Protein AF-A0A126P071-F1 (afdb_monomer_lite)

Foldseek 3Di:
DPPVPDAAEAEDEDQADDFDAALVRDTPLNVQLVVCVVCVVVVGHYFYEYEYAPLCCVPDPSVVSGPYYDHLVNCLVVDDPVVNVVSVVSNVVSVDDDDADADPLLLQQVVLLQVCCVVPPVLWAWDQDPDPVSGDHPPDQKTWTPCVSNADDFPQFARWTWIFGLDDSNDNAGKTKIWDAQQQVCLVVDDDDVLLVVLQWDWHGDPNTTITIHGADRHDSNDHNVVCVVSSVRRSSSVNSVRVCRRVPSVVSNVSSVVVPD

pLDDT: mean 82.79, std 16.5, range [32.31, 98.56]

Secondary structure (DSSP, 8-state):
---TTSPEEEEEE-SSPPPPB-TTS-BHHHHHHHHHHHHHHTT--EEEEEEE-HHHHHH-GGGGGSSEEEEGGGTGGGS-HHHHHHHHHHHHHHHS-------HHHHHHHHHHHHHHHHH-TT--BPPPSSTTSPPPTT--EEEB-HHHHS---TTSPPPEEEEE---TTSSS-EEEEEEET-GGGGGTPPPPHHHHTTTEEEEEETTEEEEEEE-----TTS-SGGGHHHHHHHHHHHHHHHHHHHH-HHHHHHHHHGGG-

Radius of gyration: 23.48 Å; chains: 1; bounding box: 64×53×57 Å

Structure (mmCIF, N/CA/C/O backbone):
data_AF-A0A126P071-F1
#
_entry.id   AF-A0A126P071-F1
#
loop_
_atom_site.group_PDB
_atom_site.id
_atom_site.type_symbol
_atom_site.label_atom_id
_atom_site.label_alt_id
_atom_site.label_comp_id
_atom_site.label_asym_id
_atom_site.label_entity_id
_atom_site.label_seq_id
_atom_site.pdbx_PDB_ins_code
_atom_site.Cartn_x
_atom_site.Cartn_y
_atom_site.Cartn_z
_atom_site.occupancy
_atom_site.B_iso_or_equiv
_atom_site.auth_seq_id
_atom_site.auth_comp_id
_atom_site.auth_asym_id
_atom_site.auth_atom_id
_atom_site.pdbx_PDB_model_num
ATOM 1 N N . MET A 1 1 ? 32.942 -29.774 22.656 1.00 38.47 1 MET A N 1
ATOM 2 C CA . MET A 1 1 ? 32.335 -29.578 23.989 1.00 38.47 1 MET A CA 1
ATOM 3 C C . MET A 1 1 ? 30.833 -29.630 23.818 1.00 38.47 1 MET A C 1
ATOM 5 O O . MET A 1 1 ? 30.292 -28.815 23.087 1.00 38.47 1 MET A O 1
ATOM 9 N N . ASP A 1 2 ? 30.188 -30.630 24.406 1.00 34.34 2 ASP A N 1
ATOM 10 C CA . ASP A 1 2 ? 28.736 -30.787 24.364 1.00 34.34 2 ASP A CA 1
ATOM 11 C C . ASP A 1 2 ? 28.170 -30.051 25.591 1.00 34.34 2 ASP A C 1
ATOM 13 O O . ASP A 1 2 ? 28.314 -30.523 26.717 1.00 34.34 2 ASP A O 1
ATOM 17 N N . PHE A 1 3 ? 27.623 -28.844 25.404 1.00 49.72 3 PHE A N 1
ATOM 18 C CA . PHE A 1 3 ? 27.087 -27.991 26.480 1.00 49.72 3 PHE A CA 1
ATOM 19 C C . PHE A 1 3 ? 25.722 -28.499 26.988 1.00 49.72 3 PHE A C 1
ATOM 21 O O . PHE A 1 3 ? 24.749 -27.747 27.101 1.00 49.72 3 PHE A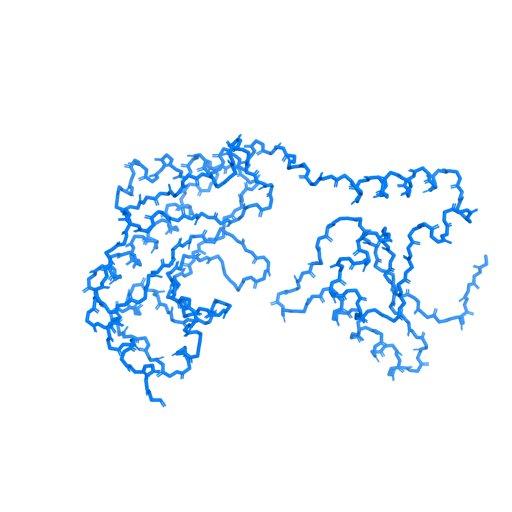 O 1
ATOM 28 N N . ARG A 1 4 ? 25.607 -29.799 27.282 1.00 50.34 4 ARG A N 1
ATOM 29 C CA . ARG A 1 4 ? 24.371 -30.382 27.819 1.00 50.34 4 ARG A CA 1
ATOM 30 C C . ARG A 1 4 ? 24.188 -29.921 29.264 1.00 50.34 4 ARG A C 1
ATOM 32 O O . ARG A 1 4 ? 24.844 -30.426 30.165 1.00 50.34 4 ARG A O 1
ATOM 39 N N . GLY A 1 5 ? 23.305 -28.942 29.455 1.00 68.94 5 GLY A N 1
ATOM 40 C CA . GLY A 1 5 ? 22.954 -28.368 30.760 1.00 68.94 5 GLY A CA 1
ATOM 41 C C . GLY A 1 5 ? 23.119 -26.849 30.858 1.00 68.94 5 GLY A C 1
ATOM 42 O O . GLY A 1 5 ? 22.727 -26.277 31.867 1.00 68.94 5 GLY A O 1
ATOM 43 N N . GLY A 1 6 ? 23.671 -26.195 29.830 1.00 76.56 6 GLY A N 1
ATOM 44 C CA . GLY A 1 6 ? 23.781 -24.736 29.781 1.00 76.56 6 GLY A CA 1
ATOM 45 C C . GLY A 1 6 ? 22.479 -24.029 29.368 1.00 76.56 6 GLY A C 1
ATOM 46 O O . GLY A 1 6 ? 21.536 -24.681 28.896 1.00 76.56 6 GLY A O 1
ATOM 47 N N . PRO A 1 7 ? 22.428 -22.692 29.506 1.00 85.38 7 PRO A N 1
ATOM 48 C CA . PRO A 1 7 ? 21.290 -21.899 29.065 1.00 85.38 7 PRO A CA 1
ATOM 49 C C . PRO A 1 7 ? 21.044 -22.058 27.562 1.00 85.38 7 PRO A C 1
ATOM 51 O O . PRO A 1 7 ? 21.970 -22.169 26.756 1.00 85.38 7 PRO A O 1
ATOM 54 N N . LEU A 1 8 ? 19.773 -22.046 27.167 1.00 89.56 8 LEU A N 1
ATOM 55 C CA . LEU A 1 8 ? 19.371 -22.053 25.765 1.00 89.56 8 LEU A CA 1
ATOM 56 C C . LEU A 1 8 ? 19.573 -20.656 25.161 1.00 89.56 8 LEU A C 1
ATOM 58 O O . LEU A 1 8 ? 18.922 -19.701 25.580 1.00 89.56 8 LEU A O 1
ATOM 62 N N . LEU A 1 9 ? 20.408 -20.543 24.130 1.00 91.06 9 LEU A N 1
ATOM 63 C CA . LEU A 1 9 ? 20.581 -19.298 23.381 1.00 91.06 9 LEU A CA 1
ATOM 64 C C . LEU A 1 9 ? 19.777 -19.346 22.081 1.00 91.06 9 LEU A C 1
ATOM 66 O O . LEU A 1 9 ? 20.004 -20.200 21.226 1.00 91.06 9 LEU A O 1
ATOM 70 N N . LEU A 1 10 ? 18.840 -18.416 21.925 1.00 89.50 10 LEU A N 1
ATOM 71 C CA . LEU A 1 10 ? 18.136 -18.181 20.673 1.00 89.50 10 LEU A CA 1
ATOM 72 C C . LEU A 1 10 ? 18.857 -17.053 19.944 1.00 89.50 10 LEU A C 1
ATOM 74 O O . LEU A 1 10 ? 18.739 -15.891 20.332 1.00 89.50 10 LEU A O 1
ATOM 78 N N . ILE A 1 11 ? 19.587 -17.398 18.888 1.00 88.56 11 ILE A N 1
ATOM 79 C CA . ILE A 1 11 ? 20.416 -16.449 18.145 1.00 88.56 11 ILE A CA 1
ATOM 80 C C . ILE A 1 11 ? 19.648 -15.923 16.926 1.00 88.56 11 ILE A C 1
ATOM 82 O O . ILE A 1 11 ? 19.074 -16.694 16.156 1.00 88.56 11 ILE A O 1
ATOM 86 N N . GLU A 1 12 ? 19.630 -14.605 16.761 1.00 85.88 12 GLU A N 1
ATOM 87 C CA . GLU A 1 12 ? 19.246 -13.906 15.535 1.00 85.88 12 GLU A CA 1
ATOM 88 C C . GLU A 1 12 ? 20.496 -13.229 14.965 1.00 85.88 12 GLU A C 1
ATOM 90 O O . GLU A 1 12 ? 21.198 -12.523 15.686 1.00 85.88 12 GLU A O 1
ATOM 95 N N . ASN A 1 13 ? 20.755 -13.414 13.672 1.00 86.00 13 ASN A N 1
ATOM 96 C CA . ASN A 1 13 ? 21.868 -12.788 12.961 1.00 86.00 13 ASN A CA 1
ATOM 97 C C . ASN A 1 13 ? 21.321 -11.749 11.961 1.00 86.00 13 ASN A C 1
ATOM 99 O O . ASN A 1 13 ? 20.369 -12.042 11.230 1.00 86.00 13 ASN A O 1
ATOM 103 N N . LYS A 1 14 ? 21.893 -10.536 11.939 1.00 81.00 14 LYS A N 1
ATOM 104 C CA . LYS A 1 14 ? 21.549 -9.465 10.985 1.00 81.00 14 LYS A CA 1
ATOM 105 C C . LYS A 1 14 ? 22.803 -8.837 10.380 1.00 81.00 14 LYS A C 1
ATOM 107 O O . LYS A 1 14 ? 23.820 -8.722 11.047 1.00 81.00 14 LYS A O 1
ATOM 112 N N . ILE A 1 15 ? 22.706 -8.387 9.130 1.00 73.56 15 ILE A N 1
ATOM 113 C CA . ILE A 1 15 ? 23.761 -7.621 8.447 1.00 73.56 15 ILE A CA 1
ATOM 114 C C . ILE A 1 15 ? 23.236 -6.203 8.190 1.00 73.56 15 ILE A C 1
ATOM 116 O O . ILE A 1 15 ? 23.640 -5.261 8.865 1.00 73.56 15 ILE A O 1
ATOM 120 N N . ASP A 1 16 ? 22.244 -6.069 7.312 1.00 65.56 16 ASP A N 1
ATOM 121 C CA . ASP A 1 16 ? 21.591 -4.800 6.947 1.00 65.56 16 ASP A CA 1
ATOM 122 C C . ASP A 1 16 ? 20.054 -4.914 6.814 1.00 65.56 16 ASP A C 1
ATOM 124 O O . ASP A 1 16 ? 19.337 -3.912 6.816 1.00 65.56 16 ASP A O 1
ATOM 128 N N . ALA A 1 17 ? 19.525 -6.138 6.742 1.00 57.06 17 ALA A N 1
ATOM 129 C CA . ALA A 1 17 ? 18.108 -6.404 6.529 1.00 57.06 17 ALA A CA 1
ATOM 130 C C . ALA A 1 17 ? 17.219 -6.043 7.734 1.00 57.06 17 ALA A C 1
ATOM 132 O O . ALA A 1 17 ? 17.508 -6.379 8.884 1.00 57.06 17 ALA A O 1
ATOM 133 N N . ALA A 1 18 ? 16.056 -5.449 7.453 1.00 57.28 18 ALA A N 1
ATOM 134 C CA . ALA A 1 18 ? 15.015 -5.220 8.452 1.00 57.28 18 ALA A CA 1
ATOM 135 C C . ALA A 1 18 ? 14.430 -6.540 9.007 1.00 57.28 18 ALA A C 1
ATOM 137 O O . ALA A 1 18 ? 14.493 -7.600 8.381 1.00 57.28 18 ALA A O 1
ATOM 138 N N . TYR A 1 19 ? 13.819 -6.483 10.196 1.00 47.38 19 TYR A N 1
ATOM 139 C CA . TYR A 1 19 ? 13.177 -7.647 10.818 1.00 47.38 19 TYR A CA 1
ATOM 140 C C . TYR A 1 19 ? 11.970 -8.151 10.019 1.00 47.38 19 TYR A C 1
ATOM 142 O O . TYR A 1 19 ? 11.112 -7.367 9.612 1.00 47.38 19 TYR A O 1
ATOM 150 N N . SER A 1 20 ? 11.846 -9.473 9.883 1.00 42.84 20 SER A N 1
ATOM 151 C CA . SER A 1 20 ? 10.655 -10.096 9.302 1.00 42.84 20 SER A CA 1
ATOM 152 C C . SER A 1 20 ? 9.478 -10.033 10.284 1.00 42.84 20 SER A C 1
ATOM 154 O O . SER A 1 20 ? 9.646 -10.260 11.483 1.00 42.84 20 SER A O 1
ATOM 156 N N . ILE A 1 21 ? 8.274 -9.744 9.788 1.00 34.78 21 ILE A N 1
ATOM 157 C CA . ILE A 1 21 ? 7.036 -9.683 10.582 1.00 34.78 21 ILE A CA 1
ATOM 158 C C . ILE A 1 21 ? 6.138 -10.857 10.173 1.00 34.78 21 ILE A C 1
ATOM 160 O O . ILE A 1 21 ? 6.027 -11.179 8.993 1.00 34.78 21 ILE A O 1
ATOM 164 N N . THR A 1 22 ? 5.539 -11.537 11.151 1.00 36.78 22 THR A N 1
ATOM 165 C CA . THR A 1 22 ? 4.559 -12.615 10.907 1.00 36.78 22 THR A CA 1
ATOM 166 C C . THR A 1 22 ? 3.175 -12.075 10.562 1.00 36.78 22 THR A C 1
ATOM 168 O O . THR A 1 22 ? 2.873 -10.919 10.844 1.00 36.78 22 THR A O 1
ATOM 171 N N . ARG A 1 23 ? 2.305 -12.938 10.012 1.00 33.38 23 ARG A N 1
ATOM 172 C CA . ARG A 1 23 ? 0.901 -12.613 9.688 1.00 33.38 23 ARG A CA 1
ATOM 173 C C . ARG A 1 23 ? 0.107 -12.051 10.879 1.00 33.38 23 ARG A C 1
ATOM 175 O O . ARG A 1 23 ? -0.795 -11.253 10.663 1.00 33.38 23 ARG A O 1
ATOM 182 N N . ASP A 1 24 ? 0.502 -12.386 12.108 1.00 32.31 24 ASP A N 1
ATOM 183 C CA . ASP A 1 24 ? -0.132 -11.919 13.350 1.00 32.31 24 ASP A CA 1
ATOM 184 C C . ASP A 1 24 ? 0.456 -10.592 13.879 1.00 32.31 24 ASP A C 1
ATOM 186 O O . ASP A 1 24 ? 0.254 -10.220 15.034 1.00 32.31 24 ASP A O 1
ATOM 190 N N . GLY A 1 25 ? 1.245 -9.875 13.070 1.00 33.53 25 GLY A N 1
ATOM 191 C CA . GLY A 1 25 ? 1.821 -8.574 13.435 1.00 33.53 25 GLY A CA 1
ATOM 192 C C . GLY A 1 25 ? 2.982 -8.646 14.433 1.00 33.53 25 GLY A C 1
ATOM 193 O O . GLY A 1 25 ? 3.511 -7.615 14.849 1.00 33.53 25 GLY A O 1
ATOM 194 N N . HIS A 1 26 ? 3.428 -9.847 14.809 1.00 43.50 26 HIS A N 1
ATOM 195 C CA . HIS A 1 26 ? 4.610 -10.012 15.647 1.00 43.50 26 HIS A CA 1
ATOM 196 C C . HIS A 1 26 ? 5.863 -9.931 14.786 1.00 43.50 26 HIS A C 1
ATOM 198 O O . HIS A 1 26 ? 6.120 -10.807 13.949 1.00 43.50 26 HIS A O 1
ATOM 204 N N . GLY A 1 27 ? 6.642 -8.874 15.004 1.00 58.25 27 GLY A N 1
ATOM 205 C CA . GLY A 1 27 ? 8.000 -8.794 14.500 1.00 58.25 27 GLY A CA 1
ATOM 206 C C . GLY A 1 27 ? 8.856 -9.918 15.078 1.00 58.25 27 GLY A C 1
ATOM 207 O O . GLY A 1 27 ? 8.593 -10.460 16.156 1.00 58.25 27 GLY A O 1
ATOM 208 N N . GLN A 1 28 ? 9.893 -10.283 14.334 1.00 60.34 28 GLN A N 1
ATOM 209 C CA . GLN A 1 28 ? 10.883 -11.273 14.738 1.00 60.34 28 GLN A CA 1
ATOM 210 C C . GLN A 1 28 ? 11.367 -11.080 16.191 1.00 60.34 28 GLN A C 1
ATOM 212 O O . GLN A 1 28 ? 11.300 -12.063 16.924 1.00 60.34 28 GLN A O 1
ATOM 217 N N . PRO A 1 29 ? 11.679 -9.863 16.688 1.00 70.38 29 PRO A N 1
ATOM 218 C CA . PRO A 1 29 ? 12.081 -9.666 18.086 1.00 70.38 29 PRO A CA 1
ATOM 219 C C . PRO A 1 29 ? 11.015 -10.080 19.116 1.00 70.38 29 PRO A C 1
ATOM 221 O O . PRO A 1 29 ? 11.341 -10.715 20.116 1.00 70.38 29 PRO A O 1
ATOM 224 N N . GLN A 1 30 ? 9.727 -9.812 18.860 1.00 74.56 30 GLN A N 1
ATOM 225 C CA . GLN A 1 30 ? 8.643 -10.226 19.760 1.00 74.56 30 GLN A CA 1
ATOM 226 C C . GLN A 1 30 ? 8.492 -11.753 19.825 1.00 74.56 30 GLN A C 1
ATOM 228 O O . GLN A 1 30 ? 8.070 -12.294 20.848 1.00 74.56 30 GLN A O 1
ATOM 233 N N . ARG A 1 31 ? 8.845 -12.472 18.751 1.00 75.12 31 ARG A N 1
ATOM 234 C CA . ARG A 1 31 ? 8.839 -13.942 18.761 1.00 75.12 31 ARG A CA 1
ATOM 235 C C . ARG A 1 31 ? 9.935 -14.500 19.655 1.00 75.12 31 ARG A C 1
ATOM 237 O O . ARG A 1 31 ? 9.650 -15.398 20.437 1.00 75.12 31 ARG A O 1
ATOM 244 N N . TYR A 1 32 ? 11.142 -13.936 19.591 1.00 82.06 32 TYR A N 1
ATOM 245 C CA . TYR A 1 32 ? 12.241 -14.337 20.472 1.00 82.06 32 TYR A CA 1
ATOM 246 C C . TYR A 1 32 ? 11.868 -14.127 21.945 1.00 82.06 32 TYR A C 1
ATOM 248 O O . TYR A 1 32 ? 12.033 -15.050 22.737 1.00 82.06 32 TYR A O 1
ATOM 256 N N . GLN A 1 33 ? 11.250 -12.992 22.297 1.00 83.62 33 GLN A N 1
ATOM 257 C CA . GLN A 1 33 ? 10.752 -12.753 23.660 1.00 83.62 33 GLN A CA 1
ATOM 258 C C . GLN A 1 33 ? 9.725 -13.800 24.110 1.00 83.62 33 GLN A C 1
ATOM 260 O O . GLN A 1 33 ? 9.815 -14.320 25.221 1.00 83.62 33 GLN A O 1
ATOM 265 N N . ARG A 1 34 ? 8.764 -14.147 23.245 1.00 82.62 34 ARG A N 1
ATOM 266 C CA . ARG A 1 34 ? 7.760 -15.182 23.543 1.00 82.62 34 ARG A CA 1
ATOM 267 C C . ARG A 1 34 ? 8.383 -16.557 23.727 1.00 82.62 34 ARG A C 1
ATOM 269 O O . ARG A 1 34 ? 8.036 -17.254 24.674 1.00 82.62 34 ARG A O 1
ATOM 276 N N . SER A 1 35 ? 9.301 -16.943 22.846 1.00 83.81 35 SER A N 1
ATOM 277 C CA . SER A 1 35 ? 9.995 -18.226 22.944 1.00 83.81 35 SER A CA 1
ATOM 278 C C . SER A 1 35 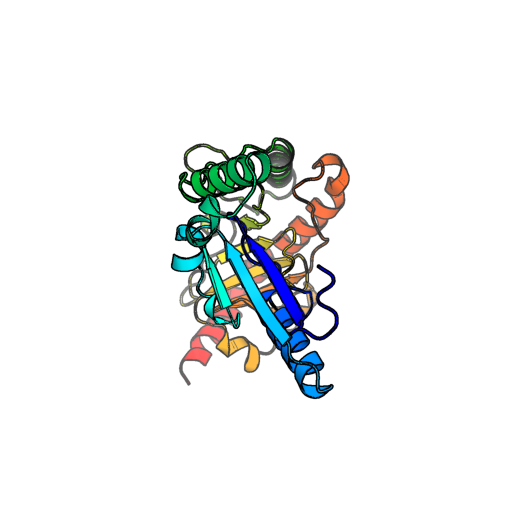? 10.847 -18.300 24.209 1.00 83.81 35 SER A C 1
ATOM 280 O O . SER A 1 35 ? 10.765 -19.291 24.928 1.00 83.81 35 SER A O 1
ATOM 282 N N . VAL A 1 36 ? 11.594 -17.243 24.538 1.00 88.31 36 VAL A N 1
ATOM 283 C CA . VAL A 1 36 ? 12.356 -17.153 25.793 1.00 88.31 36 VAL A CA 1
ATOM 284 C C . VAL A 1 36 ? 11.432 -17.269 27.006 1.00 88.31 36 VAL A C 1
ATOM 286 O O . VAL A 1 36 ? 11.715 -18.059 27.904 1.00 88.31 36 VAL A O 1
ATOM 289 N N . ALA A 1 37 ? 10.307 -16.549 27.025 1.00 87.69 37 ALA A N 1
ATOM 290 C CA . ALA A 1 37 ? 9.333 -16.633 28.112 1.00 87.69 37 ALA A CA 1
ATOM 291 C C . ALA A 1 37 ? 8.741 -18.046 28.261 1.00 87.69 37 ALA A C 1
ATOM 293 O O . ALA A 1 37 ? 8.612 -18.532 29.382 1.00 87.69 37 ALA A O 1
ATOM 294 N N . ALA A 1 38 ? 8.438 -18.730 27.153 1.00 87.00 38 ALA A N 1
ATOM 295 C CA . ALA A 1 38 ? 7.942 -20.106 27.170 1.00 87.00 38 ALA A CA 1
ATOM 296 C C . ALA A 1 38 ? 8.980 -21.087 27.741 1.00 87.00 38 ALA A C 1
ATOM 298 O O . ALA A 1 38 ? 8.648 -21.902 28.602 1.00 87.00 38 ALA A O 1
ATOM 299 N N . TYR A 1 39 ? 10.248 -20.975 27.327 1.00 88.31 39 TYR A N 1
ATOM 300 C CA . TYR A 1 39 ? 11.323 -21.807 27.874 1.00 88.31 39 TYR A CA 1
ATOM 301 C C . TYR A 1 39 ? 11.553 -21.542 29.365 1.00 88.31 39 TYR A C 1
ATOM 303 O O . TYR A 1 39 ? 11.587 -22.496 30.146 1.00 88.31 39 TYR A O 1
ATOM 311 N N . ARG A 1 40 ? 11.598 -20.270 29.781 1.00 90.31 40 ARG A N 1
ATOM 312 C CA . ARG A 1 40 ? 11.712 -19.893 31.200 1.00 90.31 40 ARG A CA 1
ATOM 313 C C . ARG A 1 40 ? 10.526 -20.410 32.020 1.00 90.31 40 ARG A C 1
ATOM 315 O O . ARG A 1 40 ? 10.731 -20.962 33.095 1.00 90.31 40 ARG A O 1
ATOM 322 N N . GLY A 1 41 ? 9.305 -20.328 31.485 1.00 87.62 41 GLY A N 1
ATOM 323 C CA . GLY A 1 41 ? 8.095 -20.880 32.106 1.00 87.62 41 GLY A CA 1
ATOM 324 C C . GLY A 1 41 ? 8.115 -22.405 32.264 1.00 87.62 41 GLY A C 1
ATOM 325 O O . GLY A 1 41 ? 7.509 -22.930 33.191 1.00 87.62 41 GLY A O 1
ATOM 326 N N . SER A 1 42 ? 8.858 -23.115 31.409 1.00 86.81 42 SER A N 1
ATOM 327 C CA . SER A 1 42 ? 9.102 -24.563 31.522 1.00 86.81 42 SER A CA 1
ATOM 328 C C . SER A 1 42 ? 10.265 -24.942 32.455 1.00 86.81 42 SER A C 1
ATOM 330 O O . SER A 1 42 ? 10.652 -26.106 32.506 1.00 86.81 42 SER A O 1
ATOM 332 N N . GLY A 1 43 ? 10.845 -23.976 33.178 1.00 87.38 43 GLY A N 1
ATOM 333 C CA . GLY A 1 43 ? 11.984 -24.192 34.077 1.00 87.38 43 GLY A CA 1
ATOM 334 C C . GLY A 1 43 ? 13.346 -24.244 33.377 1.00 87.38 43 GLY A C 1
ATOM 335 O O . GLY A 1 43 ? 14.340 -24.606 34.003 1.00 87.38 43 GLY A O 1
ATOM 336 N N . ARG A 1 44 ? 13.418 -23.885 32.087 1.00 87.69 44 ARG A N 1
ATOM 337 C CA . ARG A 1 44 ? 14.665 -23.859 31.316 1.00 87.69 44 ARG A CA 1
ATOM 338 C C . ARG A 1 44 ? 15.219 -22.443 31.231 1.00 87.69 44 ARG A C 1
ATOM 340 O O . ARG A 1 44 ? 14.545 -21.532 30.754 1.00 87.69 44 ARG A O 1
ATOM 347 N N . GLU A 1 45 ? 16.473 -22.268 31.626 1.00 92.50 45 GLU A N 1
ATOM 348 C CA . GLU A 1 45 ? 17.173 -21.005 31.419 1.00 92.50 45 GLU A CA 1
ATOM 349 C C . GLU A 1 45 ? 17.338 -20.742 29.913 1.00 92.50 45 GLU A C 1
ATOM 351 O O . GLU A 1 45 ? 17.805 -21.607 29.168 1.00 92.50 45 GLU A O 1
ATOM 356 N N . ALA A 1 46 ? 16.907 -19.568 29.450 1.00 92.94 46 ALA A N 1
ATOM 357 C CA . ALA A 1 46 ? 16.928 -19.201 28.039 1.00 92.94 46 ALA A CA 1
ATOM 358 C C . ALA A 1 46 ? 17.170 -17.701 27.848 1.00 92.94 46 ALA A C 1
ATOM 360 O O . ALA A 1 46 ? 16.684 -16.893 28.646 1.00 92.94 46 ALA A O 1
ATOM 361 N N . TYR A 1 47 ? 17.864 -17.339 26.768 1.00 92.38 47 TYR A N 1
ATOM 362 C CA . TYR A 1 47 ? 18.168 -15.961 26.379 1.00 92.38 47 TYR A CA 1
ATOM 363 C C . TYR A 1 47 ? 18.045 -15.779 24.870 1.00 92.38 47 TYR A C 1
ATOM 365 O O . TYR A 1 47 ? 18.350 -16.677 24.087 1.00 92.38 47 TYR A O 1
ATOM 373 N N . SER A 1 48 ? 17.627 -14.591 24.463 1.00 93.19 48 SER A N 1
ATOM 374 C CA . SER A 1 48 ? 17.636 -14.136 23.079 1.00 93.19 48 SER A CA 1
ATOM 375 C C . SER A 1 48 ? 18.872 -13.276 22.819 1.00 93.19 48 SER A C 1
ATOM 377 O O . SER A 1 48 ? 19.144 -12.324 23.550 1.00 93.19 48 SER A O 1
ATOM 379 N N . VAL A 1 49 ? 19.625 -13.615 21.774 1.00 93.44 49 VAL A N 1
ATOM 380 C CA . VAL A 1 49 ? 20.887 -12.961 21.418 1.00 93.44 49 VAL A CA 1
ATOM 381 C C . VAL A 1 49 ? 20.787 -12.429 19.995 1.00 93.44 49 VAL A C 1
ATOM 383 O O . VAL A 1 49 ? 20.530 -13.189 19.065 1.00 93.44 49 VAL A O 1
ATOM 386 N N . LEU A 1 50 ? 21.001 -11.127 19.821 1.00 91.19 50 LEU A N 1
ATOM 387 C CA . LEU A 1 50 ? 21.147 -10.504 18.510 1.00 91.19 50 LEU A CA 1
ATOM 388 C C . LEU A 1 50 ? 22.631 -10.309 18.199 1.00 91.19 50 LEU A C 1
ATOM 390 O O . LEU A 1 50 ? 23.317 -9.576 18.914 1.00 91.19 50 LEU A O 1
ATOM 394 N N . LEU A 1 51 ? 23.089 -10.919 17.110 1.00 92.00 51 LEU A N 1
ATOM 395 C CA . LEU A 1 51 ? 24.415 -10.708 16.539 1.00 92.00 51 LEU A CA 1
ATOM 396 C C . LEU A 1 51 ? 24.275 -9.872 15.262 1.00 92.00 51 LEU A C 1
ATOM 398 O O . LEU A 1 51 ? 23.493 -10.229 14.378 1.00 92.00 51 LEU A O 1
ATOM 402 N N . ALA A 1 52 ? 24.976 -8.745 15.180 1.00 90.06 52 ALA A N 1
ATOM 403 C CA . ALA A 1 52 ? 24.966 -7.878 13.999 1.00 90.06 52 ALA A CA 1
ATOM 404 C C . ALA A 1 52 ? 26.170 -6.923 14.001 1.00 90.06 52 ALA A C 1
ATOM 406 O O . ALA A 1 52 ? 26.760 -6.736 15.061 1.00 90.06 52 ALA A O 1
ATOM 407 N N . PRO A 1 53 ? 26.500 -6.241 12.888 1.00 91.00 53 PRO A N 1
ATOM 408 C CA . PRO A 1 53 ? 27.493 -5.169 12.902 1.00 91.00 53 PRO A CA 1
ATOM 409 C C . PRO A 1 53 ? 27.105 -4.051 13.881 1.00 91.00 53 PRO A C 1
ATOM 411 O O . PRO A 1 53 ? 25.915 -3.729 14.031 1.00 91.00 53 PRO A O 1
ATOM 414 N N . ALA A 1 54 ? 28.085 -3.398 14.506 1.00 89.44 54 ALA A N 1
ATOM 415 C CA . ALA A 1 54 ? 27.861 -2.344 15.502 1.00 89.44 54 ALA A CA 1
ATOM 416 C C . ALA A 1 54 ? 26.954 -1.220 14.968 1.00 89.44 54 ALA A C 1
ATOM 418 O O . ALA A 1 54 ? 26.048 -0.739 15.658 1.00 89.44 54 ALA A O 1
ATOM 419 N N . ARG A 1 55 ? 27.124 -0.857 13.692 1.00 83.50 55 ARG A N 1
ATOM 420 C CA . ARG A 1 55 ? 26.290 0.137 12.998 1.00 83.50 55 ARG A CA 1
ATOM 421 C C . ARG A 1 55 ? 24.816 -0.273 12.892 1.00 83.50 55 ARG A C 1
ATOM 423 O O . ARG A 1 55 ? 23.923 0.567 13.058 1.00 83.50 55 ARG A O 1
ATOM 430 N N . TYR A 1 56 ? 24.535 -1.555 12.664 1.00 83.31 56 TYR A N 1
ATOM 431 C CA . TYR A 1 56 ? 23.167 -2.075 12.678 1.00 83.31 56 TYR A CA 1
ATOM 432 C C . TYR A 1 56 ? 22.581 -2.008 14.094 1.00 83.31 56 TYR A C 1
ATOM 434 O O . TYR A 1 56 ? 21.465 -1.523 14.294 1.00 83.31 56 TYR A O 1
ATOM 442 N N . LEU A 1 57 ? 23.345 -2.429 15.107 1.00 85.19 57 LEU A N 1
ATOM 443 C CA . LEU A 1 57 ? 22.901 -2.396 16.506 1.00 85.19 57 LEU A CA 1
ATOM 444 C C . LEU A 1 57 ? 22.594 -0.974 16.996 1.00 85.19 57 LEU A C 1
ATOM 446 O O . LEU A 1 57 ? 21.623 -0.784 17.735 1.00 85.19 57 LEU A O 1
ATOM 450 N N . ALA A 1 58 ? 23.374 0.018 16.561 1.00 82.50 58 ALA A N 1
ATOM 451 C CA . ALA A 1 58 ? 23.176 1.425 16.903 1.00 82.50 58 ALA A CA 1
ATOM 452 C C . ALA A 1 58 ? 21.894 2.018 16.289 1.00 82.50 58 ALA A C 1
ATOM 454 O O . ALA A 1 58 ? 21.216 2.829 16.922 1.00 82.50 58 ALA A O 1
ATOM 455 N N . SER A 1 59 ? 21.533 1.601 15.072 1.00 73.56 59 SER A N 1
ATOM 456 C CA . SER A 1 59 ? 20.358 2.108 14.345 1.00 73.56 59 SER A CA 1
ATOM 457 C C . SER A 1 59 ? 19.065 1.325 14.632 1.00 73.56 59 SER A C 1
ATOM 459 O O . SER A 1 59 ? 17.955 1.834 14.441 1.00 73.56 59 SER A O 1
ATOM 461 N N . SER A 1 60 ? 19.176 0.099 15.147 1.00 73.06 60 SER A N 1
ATOM 462 C CA . SER A 1 60 ? 18.051 -0.805 15.388 1.00 73.06 60 SER A CA 1
ATOM 463 C C . SER A 1 60 ? 17.245 -0.436 16.641 1.00 73.06 60 SER A C 1
ATOM 465 O O . SER A 1 60 ? 17.548 -0.854 17.761 1.00 73.06 60 SER A O 1
ATOM 467 N N . ARG A 1 61 ? 16.124 0.278 16.456 1.00 71.31 61 ARG A N 1
ATOM 468 C CA . ARG A 1 61 ? 15.155 0.572 17.539 1.00 71.31 61 ARG A CA 1
ATOM 469 C C . ARG A 1 61 ? 14.616 -0.693 18.219 1.00 71.31 61 ARG A C 1
ATOM 471 O O . ARG A 1 61 ? 14.372 -0.692 19.422 1.00 71.31 61 ARG A O 1
ATOM 478 N N . SER A 1 62 ? 14.467 -1.765 17.447 1.00 71.38 62 SER A N 1
ATOM 479 C CA . SER A 1 62 ? 13.888 -3.037 17.888 1.00 71.38 62 SER A CA 1
ATOM 480 C C . SER A 1 62 ? 14.916 -4.004 18.484 1.00 71.38 62 SER A C 1
ATOM 482 O O . SER A 1 62 ? 14.524 -4.982 19.115 1.00 71.38 62 SER A O 1
ATOM 484 N N . GLY A 1 63 ? 16.221 -3.731 18.346 1.00 73.69 63 GLY A N 1
ATOM 485 C CA . GLY A 1 63 ? 17.281 -4.545 18.954 1.00 73.69 63 GLY A CA 1
ATOM 486 C C . GLY A 1 63 ? 17.213 -4.584 20.484 1.00 73.69 63 GLY A C 1
ATOM 487 O O . GLY A 1 63 ? 17.631 -5.563 21.088 1.00 73.69 63 GLY A O 1
ATOM 488 N N . LYS A 1 64 ? 16.610 -3.569 21.119 1.00 81.31 64 LYS A N 1
ATOM 489 C CA . LYS A 1 64 ? 16.398 -3.504 22.578 1.00 81.31 64 LYS A CA 1
ATOM 490 C C . LYS A 1 64 ? 15.482 -4.604 23.135 1.00 81.31 64 LYS A C 1
ATOM 492 O O . LYS A 1 64 ? 15.386 -4.737 24.347 1.00 81.31 64 LYS A O 1
ATOM 497 N N . MET A 1 65 ? 14.775 -5.338 22.275 1.00 82.12 65 MET A N 1
ATOM 498 C CA . MET A 1 65 ? 13.884 -6.425 22.690 1.00 82.12 65 MET A CA 1
ATOM 499 C C . MET A 1 65 ? 14.613 -7.754 22.944 1.00 82.12 65 MET A C 1
ATOM 501 O O . MET A 1 65 ? 13.996 -8.660 23.498 1.00 82.12 65 MET A O 1
ATOM 505 N N . PHE A 1 66 ? 15.887 -7.870 22.557 1.00 88.19 66 PHE A N 1
ATOM 506 C CA . PHE A 1 66 ? 16.725 -9.035 22.848 1.00 88.19 66 PHE A CA 1
ATOM 507 C C . PHE A 1 66 ? 17.369 -8.915 24.234 1.00 88.19 66 PHE A C 1
ATOM 509 O O . PHE A 1 66 ? 17.696 -7.807 24.663 1.00 88.19 66 PHE A O 1
ATOM 516 N N . ASP A 1 67 ? 17.581 -10.047 24.911 1.00 91.38 67 ASP A N 1
ATOM 517 C CA . ASP A 1 67 ? 18.266 -10.088 26.211 1.00 91.38 67 ASP A CA 1
ATOM 518 C C . ASP A 1 67 ? 19.733 -9.642 26.071 1.00 91.38 67 ASP A C 1
ATOM 520 O O . ASP A 1 67 ? 20.256 -8.934 26.930 1.00 91.38 67 ASP A O 1
ATOM 524 N N . VAL A 1 68 ? 20.386 -10.030 24.969 1.00 93.25 68 VAL A N 1
ATOM 525 C CA . VAL A 1 68 ? 21.794 -9.725 24.684 1.00 93.25 68 VAL A CA 1
ATOM 526 C C . VAL A 1 68 ? 21.954 -9.221 23.250 1.00 93.25 68 VAL A C 1
ATOM 528 O O . VAL A 1 68 ? 21.301 -9.698 22.321 1.00 93.25 68 VAL A O 1
ATOM 531 N N . ARG A 1 69 ? 22.851 -8.251 23.060 1.00 93.25 69 ARG A N 1
ATOM 532 C CA . ARG A 1 69 ? 23.282 -7.742 21.753 1.00 93.25 69 ARG A CA 1
ATOM 533 C C . ARG A 1 69 ? 24.800 -7.784 21.710 1.00 93.25 69 ARG A C 1
ATOM 535 O O . ARG A 1 69 ? 25.418 -7.257 22.630 1.00 93.25 69 ARG A O 1
ATOM 542 N N . ILE A 1 70 ? 25.364 -8.390 20.675 1.00 92.62 70 ILE A N 1
ATOM 543 C CA . ILE A 1 70 ? 26.815 -8.519 20.515 1.00 92.62 70 ILE A CA 1
ATOM 544 C C . ILE A 1 70 ? 27.167 -8.058 19.107 1.00 92.62 70 ILE A C 1
ATOM 546 O O . ILE A 1 70 ? 26.545 -8.510 18.137 1.00 92.62 70 ILE A O 1
ATOM 550 N N . ALA A 1 71 ? 28.120 -7.135 19.005 1.00 92.69 71 ALA A N 1
ATOM 551 C CA . ALA A 1 71 ? 28.613 -6.692 17.714 1.00 92.69 71 ALA A CA 1
ATOM 552 C C . ALA A 1 71 ? 29.526 -7.773 17.120 1.00 92.69 71 ALA A C 1
ATOM 554 O O . ALA A 1 71 ? 30.231 -8.447 17.869 1.00 92.69 71 ALA A O 1
ATOM 555 N N . TYR A 1 72 ? 29.549 -7.955 15.798 1.00 92.75 72 TYR A N 1
ATOM 556 C CA . TYR A 1 72 ? 30.538 -8.857 15.179 1.00 92.75 72 TYR A CA 1
ATOM 557 C C . TYR A 1 72 ? 31.961 -8.447 15.536 1.00 92.75 72 TYR A C 1
ATOM 559 O O . TYR A 1 72 ? 32.797 -9.289 15.859 1.00 92.75 72 TYR A O 1
ATOM 567 N N . GLU A 1 73 ? 32.182 -7.140 15.561 1.00 93.25 73 GLU A N 1
ATOM 568 C CA . GLU A 1 73 ? 33.407 -6.464 15.948 1.00 93.25 73 GLU A CA 1
ATOM 569 C C . GLU A 1 73 ? 33.932 -6.931 17.318 1.00 93.25 73 GLU A C 1
ATOM 571 O O . GLU A 1 73 ? 35.142 -7.057 17.482 1.00 93.25 73 GLU A O 1
ATOM 576 N N . ASP A 1 74 ? 33.049 -7.272 18.267 1.00 91.75 74 ASP A N 1
ATOM 577 C CA . ASP A 1 74 ? 33.427 -7.657 19.636 1.00 91.75 74 ASP A CA 1
ATOM 578 C C . ASP A 1 74 ? 34.067 -9.055 19.722 1.00 91.75 74 ASP A C 1
ATOM 580 O O . ASP A 1 74 ? 34.724 -9.380 20.713 1.00 91.75 74 ASP A O 1
ATOM 584 N N . PHE A 1 75 ? 33.867 -9.915 18.717 1.00 87.62 75 PHE A N 1
ATOM 585 C CA . PHE A 1 75 ? 34.351 -11.301 18.746 1.00 87.62 75 PHE A CA 1
ATOM 586 C C . PHE A 1 75 ? 35.092 -11.745 17.480 1.00 87.62 75 PHE A C 1
ATOM 588 O O . PHE A 1 75 ? 35.461 -12.916 17.380 1.00 87.62 75 PHE A O 1
ATOM 595 N N . LEU A 1 76 ? 35.395 -10.822 16.560 1.00 87.81 76 LEU A N 1
ATOM 596 C CA . LEU A 1 76 ? 36.194 -11.083 15.353 1.00 87.81 76 LEU A CA 1
ATOM 597 C C . LEU A 1 76 ? 37.540 -11.767 15.641 1.00 87.81 76 LEU A C 1
ATOM 599 O O . LEU A 1 76 ? 38.002 -12.591 14.857 1.00 87.81 76 LEU A O 1
ATOM 603 N N . GLU A 1 77 ? 38.180 -11.433 16.760 1.00 85.19 77 GLU A N 1
ATOM 604 C CA . GLU A 1 77 ? 39.481 -12.000 17.141 1.00 85.19 77 GLU A CA 1
ATOM 605 C C . GLU A 1 77 ? 39.394 -13.461 17.608 1.00 85.19 77 GLU A C 1
ATOM 607 O O . GLU A 1 77 ? 40.406 -14.158 17.662 1.00 85.19 77 GLU A O 1
ATOM 612 N N . HIS A 1 78 ? 38.186 -13.932 17.923 1.00 86.94 78 HIS A N 1
ATOM 613 C CA . HIS A 1 78 ? 37.928 -15.253 18.494 1.00 86.94 78 HIS A CA 1
ATOM 614 C C . HIS A 1 78 ? 37.375 -16.253 17.467 1.00 86.94 78 HIS A C 1
ATOM 616 O O . HIS A 1 78 ? 37.106 -17.403 17.820 1.00 86.94 78 HIS A O 1
ATOM 622 N N . VAL A 1 79 ? 37.188 -15.834 16.210 1.00 86.12 79 VAL A N 1
ATOM 623 C CA . VAL A 1 79 ? 36.684 -16.682 15.119 1.00 86.12 79 VAL A CA 1
ATOM 624 C C . VAL A 1 79 ? 37.814 -17.134 14.190 1.00 86.12 79 VAL A C 1
ATOM 626 O O . VAL A 1 79 ? 38.835 -16.460 14.045 1.00 86.12 79 VAL A O 1
ATOM 629 N N . GLY A 1 80 ? 37.642 -18.302 13.566 1.00 86.94 80 GLY A N 1
ATOM 630 C CA . GLY A 1 80 ? 38.605 -18.843 12.601 1.00 86.94 80 GLY A CA 1
ATOM 631 C C . GLY A 1 80 ? 38.751 -17.961 11.355 1.00 86.94 80 GLY A C 1
ATOM 632 O O . GLY A 1 80 ? 37.908 -17.106 11.094 1.00 86.94 80 GLY A O 1
ATOM 633 N N . SER A 1 81 ? 39.811 -18.175 10.567 1.00 79.56 81 SER A N 1
ATOM 634 C CA . SER A 1 81 ? 40.148 -17.336 9.401 1.00 79.56 81 SER A CA 1
ATOM 635 C C . SER A 1 81 ? 39.001 -17.175 8.403 1.00 79.56 81 SER A C 1
ATOM 637 O O . SER A 1 81 ? 38.760 -16.071 7.923 1.00 79.56 81 SER A O 1
ATOM 639 N N . ASP A 1 82 ? 38.281 -18.256 8.116 1.00 80.56 82 ASP A N 1
ATOM 640 C CA . ASP A 1 82 ? 37.258 -18.271 7.068 1.00 80.56 82 ASP A CA 1
ATOM 641 C C . ASP A 1 82 ? 35.986 -17.545 7.535 1.00 80.56 82 ASP A C 1
ATOM 643 O O . ASP A 1 82 ? 35.443 -16.697 6.823 1.00 80.56 82 ASP A O 1
ATOM 647 N N . ASP A 1 83 ? 35.574 -17.793 8.781 1.00 83.06 83 ASP A N 1
ATOM 648 C CA . ASP A 1 83 ? 34.458 -17.092 9.425 1.00 83.06 83 ASP A CA 1
ATOM 649 C C . ASP A 1 83 ? 34.776 -15.606 9.637 1.00 83.06 83 ASP A C 1
ATOM 651 O O . ASP A 1 83 ? 33.903 -14.746 9.506 1.00 83.06 83 ASP A O 1
ATOM 655 N N . ARG A 1 84 ? 36.041 -15.278 9.914 1.00 86.44 84 ARG A N 1
ATOM 656 C CA . ARG A 1 84 ? 36.508 -13.899 10.061 1.00 86.44 84 ARG A CA 1
ATOM 657 C C . ARG A 1 84 ? 36.333 -13.104 8.771 1.00 86.44 84 ARG A C 1
ATOM 659 O O . ARG A 1 84 ? 35.777 -12.010 8.816 1.00 86.44 84 ARG A O 1
ATOM 666 N N . VAL A 1 85 ? 36.738 -13.659 7.626 1.00 85.44 85 VAL A N 1
ATOM 667 C CA . VAL A 1 85 ? 36.562 -13.008 6.314 1.00 85.44 85 VAL A CA 1
ATOM 668 C C . VAL A 1 85 ? 35.080 -12.743 6.028 1.00 85.44 85 VAL A C 1
ATOM 670 O O . VAL A 1 85 ? 34.723 -11.670 5.529 1.00 85.44 85 VAL A O 1
ATOM 673 N N . LEU A 1 86 ? 34.206 -13.690 6.381 1.00 84.25 86 LEU A N 1
ATOM 674 C CA . LEU A 1 86 ? 32.759 -13.539 6.237 1.00 84.25 86 LEU A CA 1
ATOM 675 C C . LEU A 1 86 ? 32.215 -12.386 7.098 1.00 84.25 86 LEU A C 1
ATOM 677 O O . LEU A 1 86 ? 31.480 -11.533 6.591 1.00 84.25 86 LEU A O 1
ATOM 681 N N . LEU A 1 87 ? 32.591 -12.324 8.377 1.00 87.31 87 LEU A N 1
ATOM 682 C CA . LEU A 1 87 ? 32.150 -11.265 9.291 1.00 87.31 87 LEU A CA 1
ATOM 683 C C . LEU A 1 87 ? 32.699 -9.887 8.893 1.00 87.31 87 LEU A C 1
ATOM 685 O O . LEU A 1 87 ? 31.952 -8.910 8.896 1.00 87.31 87 LEU A O 1
ATOM 689 N N . GLU A 1 88 ? 33.961 -9.801 8.468 1.00 88.25 88 GLU A N 1
ATOM 690 C CA . GLU A 1 88 ? 34.568 -8.566 7.949 1.00 88.25 88 GLU A CA 1
ATOM 691 C C . GLU A 1 88 ? 33.867 -8.073 6.669 1.00 88.25 88 GLU A C 1
ATOM 693 O O . GLU A 1 88 ? 33.730 -6.868 6.444 1.00 88.25 88 GLU A O 1
ATOM 698 N N . SER A 1 89 ? 33.379 -8.983 5.819 1.00 84.00 89 SER A N 1
ATOM 699 C CA . SER A 1 89 ? 32.544 -8.619 4.666 1.00 84.00 89 SER A CA 1
ATOM 700 C C . SER A 1 89 ? 31.181 -8.066 5.093 1.00 84.00 89 SER A C 1
ATOM 702 O O . SER A 1 89 ? 30.736 -7.057 4.548 1.00 84.00 89 SER A O 1
ATOM 704 N N . ALA A 1 90 ? 30.532 -8.688 6.080 1.00 82.25 90 ALA A N 1
ATOM 705 C CA . ALA A 1 90 ? 29.244 -8.236 6.607 1.00 82.25 90 ALA A CA 1
ATOM 706 C C . ALA A 1 90 ? 29.333 -6.849 7.275 1.00 82.25 90 ALA A C 1
ATOM 708 O O . ALA A 1 90 ? 28.439 -6.020 7.099 1.00 82.25 90 ALA A O 1
ATOM 709 N N . ILE A 1 91 ? 30.422 -6.573 8.000 1.00 85.94 91 ILE A N 1
ATOM 710 C CA . ILE A 1 91 ? 30.687 -5.258 8.605 1.00 85.94 91 ILE A CA 1
ATOM 711 C C . ILE A 1 91 ? 30.838 -4.194 7.514 1.00 85.94 91 ILE A C 1
ATOM 713 O O . ILE A 1 91 ? 30.118 -3.196 7.537 1.00 85.94 91 ILE A O 1
ATOM 717 N N . ARG A 1 92 ? 31.680 -4.445 6.501 1.00 83.31 92 ARG A N 1
ATOM 718 C CA . ARG A 1 92 ? 31.856 -3.521 5.365 1.00 83.31 92 ARG A CA 1
ATOM 719 C C . ARG A 1 92 ? 30.549 -3.252 4.622 1.00 83.31 92 ARG A C 1
ATOM 721 O O . ARG A 1 92 ? 30.280 -2.112 4.255 1.00 83.31 92 ARG A O 1
ATOM 728 N N . GLN A 1 93 ? 29.716 -4.277 4.434 1.00 75.44 93 GLN A N 1
ATOM 729 C CA . GLN A 1 93 ? 28.399 -4.118 3.817 1.00 75.44 93 GLN A CA 1
ATOM 730 C C . GLN A 1 93 ? 27.486 -3.203 4.646 1.00 75.44 93 GLN A C 1
ATOM 732 O O . GLN A 1 93 ? 26.836 -2.326 4.085 1.00 75.44 93 GLN A O 1
ATOM 737 N N . ALA A 1 94 ? 27.457 -3.356 5.972 1.00 77.75 94 ALA A N 1
ATOM 738 C CA . ALA A 1 94 ? 26.668 -2.480 6.840 1.00 77.75 94 ALA A CA 1
ATOM 739 C C . ALA A 1 94 ? 27.204 -1.035 6.890 1.00 77.75 94 ALA A C 1
ATOM 741 O O . ALA A 1 94 ? 26.450 -0.102 7.190 1.00 77.75 94 ALA A O 1
ATOM 742 N N . GLU A 1 95 ? 28.494 -0.838 6.611 1.00 78.12 95 GLU A N 1
ATOM 743 C CA . GLU A 1 95 ? 29.140 0.473 6.530 1.00 78.12 95 GLU A CA 1
ATOM 744 C C . GLU A 1 95 ? 28.916 1.196 5.192 1.00 78.12 95 GLU A C 1
ATOM 746 O O . GLU A 1 95 ? 28.908 2.435 5.154 1.00 78.12 95 GLU A O 1
ATOM 751 N N . ALA A 1 96 ? 28.671 0.462 4.108 1.00 68.69 96 ALA A N 1
ATOM 752 C CA . ALA A 1 96 ? 28.387 1.049 2.806 1.00 68.69 96 ALA A CA 1
ATOM 753 C C . ALA A 1 96 ? 27.047 1.826 2.808 1.00 68.69 96 ALA A C 1
ATOM 755 O O . ALA A 1 96 ? 26.095 1.457 3.507 1.00 68.69 96 ALA A O 1
ATOM 756 N N . PRO A 1 97 ? 26.931 2.936 2.053 1.00 53.28 97 PRO A N 1
ATOM 757 C CA . PRO A 1 97 ? 25.631 3.486 1.688 1.00 53.28 97 PRO A CA 1
ATOM 758 C C . PRO A 1 97 ? 24.799 2.398 1.002 1.00 53.28 97 PRO A C 1
ATOM 760 O O . PRO A 1 97 ? 25.333 1.630 0.208 1.00 53.28 97 PRO A O 1
ATOM 763 N N . TYR A 1 98 ? 23.500 2.329 1.300 1.00 47.66 98 TYR A N 1
ATOM 764 C CA . TYR A 1 98 ? 22.607 1.403 0.606 1.00 47.66 98 TYR A CA 1
ATOM 765 C C . TYR A 1 98 ? 22.582 1.747 -0.888 1.00 47.66 98 TYR A C 1
ATOM 767 O O . TYR A 1 98 ? 21.945 2.722 -1.291 1.00 47.66 98 TYR A O 1
ATOM 775 N N . GLU A 1 99 ? 23.277 0.952 -1.694 1.00 42.53 99 GLU A N 1
ATOM 776 C CA . GLU A 1 99 ? 23.178 0.987 -3.146 1.00 42.53 99 GLU A CA 1
ATOM 777 C C . GLU A 1 99 ? 22.063 0.022 -3.566 1.00 42.53 99 GLU A C 1
ATOM 779 O O . GLU A 1 99 ? 22.171 -1.185 -3.331 1.00 42.53 99 GLU A O 1
ATOM 784 N N . PRO A 1 100 ? 20.947 0.515 -4.136 1.00 45.66 100 PRO A N 1
ATOM 785 C CA . PRO A 1 100 ? 19.908 -0.367 -4.636 1.00 45.66 100 PRO A CA 1
ATOM 786 C C . PRO A 1 100 ? 20.488 -1.208 -5.773 1.00 45.66 100 PRO A C 1
ATOM 788 O O . PRO A 1 100 ? 20.823 -0.679 -6.832 1.00 45.66 100 PRO A O 1
ATOM 791 N N . MET A 1 101 ? 20.586 -2.520 -5.565 1.00 43.81 101 MET A N 1
ATOM 792 C CA . MET A 1 101 ? 20.882 -3.444 -6.652 1.00 43.81 101 MET A CA 1
ATOM 793 C C . MET A 1 101 ? 19.733 -3.362 -7.671 1.00 43.81 101 MET A C 1
ATOM 795 O O . MET A 1 101 ? 18.576 -3.497 -7.280 1.00 43.81 101 MET A O 1
ATOM 799 N N . PRO A 1 102 ? 20.001 -3.080 -8.956 1.00 45.66 102 PRO A N 1
ATOM 800 C CA . PRO A 1 102 ? 18.953 -3.030 -9.959 1.00 45.66 102 PRO A CA 1
ATOM 801 C C . PRO A 1 102 ? 18.426 -4.436 -10.242 1.00 45.66 102 PRO A C 1
ATOM 803 O O . PRO A 1 102 ? 19.168 -5.315 -10.677 1.00 45.66 102 PRO A O 1
ATOM 806 N N . ASN A 1 103 ? 17.124 -4.628 -10.064 1.00 54.53 103 ASN A N 1
ATOM 807 C CA . ASN A 1 103 ? 16.428 -5.835 -10.481 1.00 54.53 103 ASN A CA 1
ATOM 808 C C . ASN A 1 103 ? 15.547 -5.554 -11.699 1.00 54.53 103 ASN A C 1
ATOM 810 O O . ASN A 1 103 ? 14.543 -4.839 -11.616 1.00 54.53 103 ASN A O 1
ATOM 814 N N . ALA A 1 104 ? 15.931 -6.143 -12.833 1.00 60.91 104 ALA A N 1
ATOM 815 C CA . ALA A 1 104 ? 15.226 -6.006 -14.103 1.00 60.91 104 ALA A CA 1
ATOM 816 C C . ALA A 1 104 ? 13.741 -6.406 -13.998 1.00 60.91 104 ALA A C 1
ATOM 818 O O . ALA A 1 104 ? 12.886 -5.708 -14.533 1.00 60.91 104 ALA A O 1
ATOM 819 N N . GLY A 1 105 ? 13.412 -7.443 -13.215 1.00 65.56 105 GLY A N 1
ATOM 820 C CA . GLY A 1 105 ? 12.035 -7.920 -13.055 1.00 65.56 105 GLY A CA 1
ATOM 821 C C . GLY A 1 105 ? 11.108 -6.884 -12.416 1.00 65.56 105 GLY A C 1
ATOM 822 O O . GLY A 1 105 ? 9.999 -6.665 -12.900 1.00 65.56 105 GLY A O 1
ATOM 823 N N . ALA A 1 106 ? 11.574 -6.178 -11.381 1.00 70.31 106 ALA A N 1
ATOM 824 C CA . ALA A 1 106 ? 10.787 -5.119 -10.749 1.00 70.31 106 ALA A CA 1
ATOM 825 C C . ALA A 1 106 ? 10.623 -3.902 -11.670 1.00 70.31 106 ALA A C 1
ATOM 827 O O . ALA A 1 106 ? 9.539 -3.317 -11.736 1.00 70.31 106 ALA A O 1
ATOM 828 N N . ILE A 1 107 ? 11.676 -3.520 -12.397 1.00 72.69 107 ILE A N 1
ATOM 829 C CA . ILE A 1 107 ? 11.626 -2.413 -13.361 1.00 72.69 107 ILE A CA 1
ATOM 830 C C . ILE A 1 107 ? 10.581 -2.706 -14.445 1.00 72.69 107 ILE A C 1
ATOM 832 O O . ILE A 1 107 ? 9.670 -1.894 -14.641 1.00 72.69 107 ILE A O 1
ATOM 836 N N . ASP A 1 108 ? 10.652 -3.885 -15.062 1.00 79.25 108 ASP A N 1
ATOM 837 C CA . ASP A 1 108 ? 9.737 -4.313 -16.123 1.00 79.25 108 ASP A CA 1
ATOM 838 C C . ASP A 1 108 ? 8.300 -4.451 -15.613 1.00 79.25 108 ASP A C 1
ATOM 840 O O . ASP A 1 108 ? 7.358 -4.017 -16.279 1.00 79.25 108 ASP A O 1
ATOM 844 N N . PHE A 1 109 ? 8.113 -4.969 -14.395 1.00 86.88 109 PHE A N 1
ATOM 845 C CA . PHE A 1 109 ? 6.798 -5.083 -13.769 1.00 86.88 109 PHE A CA 1
ATOM 846 C C . PHE A 1 109 ? 6.093 -3.725 -13.650 1.00 86.88 109 PHE A C 1
ATOM 848 O O . PHE A 1 109 ? 4.946 -3.555 -14.073 1.00 86.88 109 PHE A O 1
ATOM 855 N N . PHE A 1 110 ? 6.783 -2.718 -13.112 1.00 87.75 110 PHE A N 1
ATOM 856 C CA . PHE A 1 110 ? 6.204 -1.385 -12.951 1.00 87.75 110 PHE A CA 1
ATOM 857 C C . PHE A 1 110 ? 6.094 -0.605 -14.266 1.00 87.75 110 PHE A C 1
ATOM 859 O O . PHE A 1 110 ? 5.196 0.235 -14.384 1.00 87.75 110 PHE A O 1
ATOM 866 N N . ALA A 1 111 ? 6.977 -0.857 -15.235 1.00 87.19 111 ALA A N 1
ATOM 867 C CA . ALA A 1 111 ? 6.845 -0.322 -16.587 1.00 87.19 111 ALA A CA 1
ATOM 868 C C . ALA A 1 111 ? 5.595 -0.888 -17.279 1.00 87.19 111 ALA A C 1
ATOM 870 O O . ALA A 1 111 ? 4.808 -0.115 -17.825 1.00 87.19 111 ALA A O 1
ATOM 871 N N . GLY A 1 112 ? 5.350 -2.197 -17.156 1.00 90.00 112 GLY A N 1
ATOM 872 C CA . GLY A 1 112 ? 4.144 -2.858 -17.656 1.00 90.00 112 GLY A CA 1
ATOM 873 C C . GLY A 1 112 ? 2.864 -2.278 -17.055 1.00 90.00 112 GLY A C 1
ATOM 874 O O . GLY A 1 112 ? 1.951 -1.911 -17.792 1.00 90.00 112 GLY A O 1
ATOM 875 N N . ILE A 1 113 ? 2.825 -2.069 -15.731 1.00 93.25 113 ILE A N 1
ATOM 876 C CA . ILE A 1 113 ? 1.696 -1.384 -15.072 1.00 93.25 113 ILE A CA 1
ATOM 877 C C . ILE A 1 113 ? 1.490 0.019 -15.648 1.00 93.25 113 ILE A C 1
ATOM 879 O O . ILE A 1 113 ? 0.358 0.413 -15.924 1.00 93.25 113 ILE A O 1
ATOM 883 N N . ARG A 1 114 ? 2.568 0.795 -15.819 1.00 92.25 114 ARG A N 1
ATOM 884 C CA . ARG A 1 114 ? 2.477 2.157 -16.361 1.00 92.25 114 ARG A CA 1
ATOM 885 C C . ARG A 1 114 ? 1.889 2.151 -17.769 1.00 92.25 114 ARG A C 1
ATOM 887 O O . ARG A 1 114 ? 1.023 2.976 -18.042 1.00 92.25 114 ARG A O 1
ATOM 894 N N . GLN A 1 115 ? 2.350 1.244 -18.624 1.00 89.94 115 GLN A N 1
ATOM 895 C CA . GLN A 1 115 ? 1.848 1.116 -19.987 1.00 89.94 115 GLN A CA 1
ATOM 896 C C . GLN A 1 115 ? 0.366 0.726 -19.988 1.00 89.94 115 GLN A C 1
ATOM 898 O O . GLN A 1 115 ? -0.446 1.398 -20.614 1.00 89.94 115 GLN A O 1
ATOM 903 N N . LEU A 1 116 ? -0.017 -0.260 -19.172 1.00 92.75 116 LEU A N 1
ATOM 904 C CA . LEU A 1 116 ? -1.409 -0.688 -19.040 1.00 92.75 116 LEU A CA 1
ATOM 905 C C . LEU A 1 116 ? -2.337 0.440 -18.563 1.00 92.75 116 LEU A C 1
ATOM 907 O O . LEU A 1 116 ? -3.463 0.554 -19.043 1.00 92.75 116 LEU A O 1
ATOM 911 N N . ILE A 1 117 ? -1.872 1.286 -17.637 1.00 95.00 117 ILE A N 1
ATOM 912 C CA . ILE A 1 117 ? -2.615 2.473 -17.196 1.00 95.00 117 ILE A CA 1
ATOM 913 C C . ILE A 1 117 ? -2.852 3.430 -18.368 1.00 95.00 117 ILE A C 1
ATOM 915 O O . ILE A 1 117 ? -3.982 3.866 -18.563 1.00 95.00 117 ILE A O 1
ATOM 919 N N . VAL A 1 118 ? -1.813 3.733 -19.152 1.00 92.50 118 VAL A N 1
ATOM 920 C CA . VAL A 1 118 ? -1.929 4.617 -20.325 1.00 92.50 118 VAL A CA 1
ATOM 921 C C . VAL A 1 118 ? -2.923 4.054 -21.341 1.00 92.50 118 VAL A C 1
ATOM 923 O O . VAL A 1 118 ? -3.743 4.806 -21.863 1.00 92.50 118 VAL A O 1
ATOM 926 N N . ASP A 1 119 ? -2.885 2.745 -21.575 1.00 92.44 119 ASP A N 1
ATOM 927 C CA . ASP A 1 119 ? -3.677 2.107 -22.626 1.00 92.44 119 ASP A CA 1
ATOM 928 C C . ASP A 1 119 ? -5.145 1.892 -22.232 1.00 92.44 119 ASP A C 1
ATOM 930 O O . ASP A 1 119 ? -6.033 1.983 -23.080 1.00 92.44 119 ASP A O 1
ATOM 934 N N . ARG A 1 120 ? -5.421 1.572 -20.959 1.00 95.00 120 ARG A N 1
ATOM 935 C CA . ARG A 1 120 ? -6.748 1.094 -20.517 1.00 95.00 120 ARG A CA 1
ATOM 936 C C . ARG A 1 120 ? -7.379 1.879 -19.372 1.00 95.00 120 ARG A C 1
ATOM 938 O O . ARG A 1 120 ? -8.584 1.756 -19.166 1.00 95.00 120 ARG A O 1
ATOM 945 N N . PHE A 1 121 ? -6.614 2.678 -18.632 1.00 96.06 121 PHE A N 1
ATOM 946 C CA . PHE A 1 121 ? -7.090 3.377 -17.433 1.00 96.06 121 PHE A CA 1
ATOM 947 C C . PHE A 1 121 ? -6.678 4.861 -17.434 1.00 96.06 121 PHE A C 1
ATOM 949 O O . PHE A 1 121 ? -6.001 5.302 -16.503 1.00 96.06 121 PHE A O 1
ATOM 956 N N . PRO A 1 122 ? -7.090 5.657 -18.443 1.00 94.25 122 PRO A N 1
ATOM 957 C CA . PRO A 1 122 ? -6.610 7.032 -18.633 1.00 94.25 122 PRO A CA 1
ATOM 958 C C . PRO A 1 122 ? -6.975 7.995 -17.490 1.00 94.25 122 PRO A C 1
ATOM 960 O O . PRO A 1 122 ? -6.314 9.018 -17.318 1.00 94.25 122 PRO A O 1
ATOM 963 N N . ASP A 1 123 ? -7.985 7.656 -16.684 1.00 96.69 123 ASP A N 1
ATOM 964 C CA . ASP A 1 123 ? -8.395 8.418 -15.495 1.00 96.69 123 ASP A CA 1
ATOM 965 C C . ASP A 1 123 ? -7.466 8.203 -14.283 1.00 96.69 123 ASP A C 1
ATOM 967 O O . ASP A 1 123 ? -7.585 8.884 -13.259 1.00 96.69 123 ASP A O 1
ATOM 971 N N . LEU A 1 124 ? -6.541 7.244 -14.372 1.00 97.69 124 LEU A N 1
ATOM 972 C CA . LEU A 1 124 ? -5.513 6.993 -13.371 1.00 97.69 124 LEU A CA 1
ATOM 973 C C . LEU A 1 124 ? -4.173 7.524 -13.874 1.00 97.69 124 LEU A C 1
ATOM 975 O O . LEU A 1 124 ? -3.741 7.243 -14.987 1.00 97.69 124 LEU A O 1
ATOM 979 N N . ALA A 1 125 ? -3.448 8.236 -13.017 1.00 95.56 125 ALA A N 1
ATOM 980 C CA . ALA A 1 125 ? -2.098 8.682 -13.327 1.00 95.56 125 ALA A CA 1
ATOM 981 C C . ALA A 1 125 ? -1.110 8.071 -12.336 1.00 95.56 125 ALA A C 1
ATOM 983 O O . ALA A 1 125 ? -1.209 8.283 -11.130 1.00 95.56 125 ALA A O 1
ATOM 984 N N . MET A 1 126 ? -0.120 7.323 -12.822 1.00 92.38 126 MET A N 1
ATOM 985 C CA . MET A 1 126 ? 0.946 6.789 -11.973 1.00 92.38 126 MET A CA 1
ATOM 986 C C . MET A 1 126 ? 2.057 7.827 -11.788 1.00 92.38 126 MET A C 1
ATOM 988 O O . MET A 1 126 ? 2.663 8.279 -12.768 1.00 92.38 126 MET A O 1
ATOM 992 N N . LYS A 1 127 ? 2.397 8.141 -10.531 1.00 86.94 127 LYS A N 1
ATOM 993 C CA . LYS A 1 127 ? 3.510 9.038 -10.197 1.00 86.94 127 LYS A CA 1
ATOM 994 C C . LYS A 1 127 ? 4.816 8.504 -10.800 1.00 86.94 127 LYS A C 1
ATOM 996 O O . LYS A 1 127 ? 5.037 7.290 -10.880 1.00 86.94 127 LYS A O 1
ATOM 1001 N N . HIS A 1 128 ? 5.685 9.402 -11.255 1.00 71.88 128 HIS A N 1
ATOM 1002 C CA . HIS A 1 128 ? 7.030 9.016 -11.677 1.00 71.88 128 HIS A CA 1
ATOM 1003 C C . HIS A 1 128 ? 7.820 8.430 -10.491 1.00 71.88 128 HIS A C 1
ATOM 1005 O O . HIS A 1 128 ? 7.512 8.731 -9.333 1.00 71.88 128 HIS A O 1
ATOM 1011 N N . ASN A 1 129 ? 8.791 7.554 -10.770 1.00 64.94 129 ASN A N 1
ATOM 1012 C CA . ASN A 1 129 ? 9.597 6.922 -9.725 1.00 64.94 129 ASN A CA 1
ATOM 1013 C C . ASN A 1 129 ? 10.297 8.022 -8.893 1.00 64.94 129 ASN A C 1
ATOM 1015 O O . ASN A 1 129 ? 10.912 8.902 -9.488 1.00 64.94 129 ASN A O 1
ATOM 1019 N N . PRO A 1 130 ? 10.161 8.046 -7.552 1.00 48.53 130 PRO A N 1
ATOM 1020 C CA . PRO A 1 130 ? 10.736 9.110 -6.726 1.00 48.53 130 PRO A CA 1
ATOM 1021 C C . PRO A 1 130 ? 12.269 9.101 -6.632 1.00 48.53 130 PRO A C 1
ATOM 1023 O O . PRO A 1 130 ? 12.825 10.074 -6.133 1.00 48.53 130 PRO A O 1
ATOM 1026 N N . ASN A 1 131 ? 12.950 8.047 -7.091 1.00 50.69 131 ASN A N 1
ATOM 1027 C CA . ASN A 1 131 ? 14.410 8.019 -7.137 1.00 50.69 131 ASN A CA 1
ATOM 1028 C C . ASN A 1 131 ? 14.895 8.716 -8.414 1.00 50.69 131 ASN A C 1
ATOM 1030 O O . ASN A 1 131 ? 14.485 8.337 -9.512 1.00 50.69 131 ASN A O 1
ATOM 1034 N N . ALA A 1 132 ? 15.753 9.727 -8.250 1.00 38.69 132 ALA A N 1
ATOM 1035 C CA . ALA A 1 132 ? 16.240 10.618 -9.307 1.00 38.69 132 ALA A CA 1
ATOM 1036 C C . ALA A 1 132 ? 16.929 9.894 -10.482 1.00 38.69 132 ALA A C 1
ATOM 1038 O O . ALA A 1 132 ? 16.996 10.441 -11.578 1.00 38.69 132 ALA A O 1
ATOM 1039 N N . ASP A 1 133 ? 17.344 8.643 -10.275 1.00 50.78 133 ASP A N 1
ATOM 1040 C CA . ASP A 1 133 ? 18.162 7.879 -11.219 1.00 50.78 133 ASP A CA 1
ATOM 1041 C C . ASP A 1 133 ? 17.344 6.815 -11.976 1.00 50.78 133 ASP A C 1
ATOM 1043 O O . ASP A 1 133 ? 17.891 5.949 -12.653 1.00 50.78 133 ASP A O 1
ATOM 1047 N N . GLY A 1 134 ? 16.014 6.804 -11.813 1.00 49.94 134 GLY A N 1
ATOM 1048 C CA . GLY A 1 134 ? 15.122 5.817 -12.435 1.00 49.94 134 GLY A CA 1
ATOM 1049 C C . GLY A 1 134 ? 15.158 4.423 -11.792 1.00 49.94 134 GLY A C 1
ATOM 1050 O O . GLY A 1 134 ? 14.229 3.639 -12.001 1.00 49.94 134 GLY A O 1
ATOM 1051 N N . VAL A 1 135 ? 16.147 4.129 -10.941 1.00 50.78 135 VAL A N 1
ATOM 1052 C CA . VAL A 1 135 ? 16.303 2.838 -10.254 1.00 50.78 135 VAL A CA 1
ATOM 1053 C C . VAL A 1 135 ? 15.288 2.703 -9.122 1.00 50.78 135 VAL A C 1
ATOM 1055 O O . VAL A 1 135 ? 15.238 3.503 -8.182 1.00 50.78 135 VAL A O 1
ATOM 1058 N N . ARG A 1 136 ? 14.441 1.678 -9.201 1.00 57.25 136 ARG A N 1
ATOM 1059 C CA . ARG A 1 136 ? 13.476 1.344 -8.152 1.00 57.25 136 ARG A CA 1
ATOM 1060 C C . ARG A 1 136 ? 14.079 0.285 -7.220 1.00 57.25 136 ARG A C 1
ATOM 1062 O O . ARG A 1 136 ? 14.618 -0.682 -7.740 1.00 57.25 136 ARG A O 1
ATOM 1069 N N . PRO A 1 137 ? 13.969 0.415 -5.883 1.00 55.81 137 PRO A N 1
ATOM 1070 C CA . PRO A 1 137 ? 14.510 -0.592 -4.973 1.00 55.81 137 PRO A CA 1
ATOM 1071 C C . PRO A 1 137 ? 13.782 -1.932 -5.133 1.00 55.81 137 PRO A C 1
ATOM 1073 O O . PRO A 1 137 ? 12.558 -1.941 -5.291 1.00 55.81 137 PRO A O 1
ATOM 1076 N N . ASP A 1 138 ? 14.499 -3.043 -4.974 1.00 54.12 138 ASP A N 1
ATOM 1077 C CA . ASP A 1 138 ? 13.978 -4.420 -5.077 1.00 54.12 138 ASP A CA 1
ATOM 1078 C C . ASP A 1 138 ? 12.760 -4.701 -4.196 1.00 54.12 138 ASP A C 1
ATOM 1080 O O . ASP A 1 138 ? 11.850 -5.451 -4.553 1.00 54.12 138 ASP A O 1
ATOM 1084 N N . ALA A 1 139 ? 12.714 -4.058 -3.032 1.00 60.56 139 ALA A N 1
ATOM 1085 C CA . ALA A 1 139 ? 11.622 -4.188 -2.078 1.00 60.56 139 ALA A CA 1
ATOM 1086 C C . ALA A 1 139 ? 10.413 -3.289 -2.397 1.00 60.56 139 ALA A C 1
ATOM 1088 O O . ALA A 1 139 ? 9.471 -3.235 -1.600 1.00 60.56 139 ALA A O 1
ATOM 1089 N N . SER A 1 140 ? 10.418 -2.547 -3.511 1.00 71.12 140 SER A N 1
ATOM 1090 C CA . SER A 1 140 ? 9.307 -1.664 -3.856 1.00 71.12 140 SER A CA 1
ATOM 1091 C C . SER A 1 140 ? 8.075 -2.482 -4.221 1.00 71.12 140 SER A C 1
ATOM 1093 O O . SER A 1 140 ? 8.054 -3.194 -5.218 1.00 71.12 140 SER A O 1
ATOM 1095 N N . ARG A 1 141 ? 7.028 -2.351 -3.404 1.00 84.50 141 ARG A N 1
ATOM 1096 C CA . ARG A 1 141 ? 5.760 -3.083 -3.549 1.00 84.50 141 ARG A CA 1
ATOM 1097 C C . ARG A 1 141 ? 4.545 -2.169 -3.697 1.00 84.50 141 ARG A C 1
ATOM 1099 O O . ARG A 1 141 ? 3.408 -2.602 -3.538 1.00 84.50 141 ARG A O 1
ATOM 1106 N N . THR A 1 142 ? 4.775 -0.887 -3.960 1.00 88.56 142 THR A N 1
ATOM 1107 C CA . THR A 1 142 ? 3.718 0.127 -3.925 1.00 88.56 142 THR A CA 1
ATOM 1108 C C . THR A 1 142 ? 3.739 0.955 -5.192 1.00 88.56 142 THR A C 1
ATOM 1110 O O . THR A 1 142 ? 4.724 1.636 -5.465 1.00 88.56 142 THR A O 1
ATOM 1113 N N . VAL A 1 143 ? 2.640 0.948 -5.940 1.00 91.69 143 VAL A N 1
ATOM 1114 C CA . VAL A 1 143 ? 2.357 1.897 -7.018 1.00 91.69 143 VAL A CA 1
ATOM 1115 C C . VAL A 1 143 ? 1.763 3.153 -6.388 1.00 91.69 143 VAL A C 1
ATOM 1117 O O . VAL A 1 143 ? 0.726 3.095 -5.731 1.00 91.69 143 VAL A O 1
ATOM 1120 N N . TYR A 1 144 ? 2.420 4.296 -6.573 1.00 92.94 144 TYR A N 1
ATOM 1121 C CA . TYR A 1 144 ? 1.894 5.588 -6.140 1.00 92.94 144 TYR A CA 1
ATOM 1122 C C . TYR A 1 144 ? 1.174 6.270 -7.296 1.00 92.94 144 TYR A C 1
ATOM 1124 O O . TYR A 1 144 ? 1.732 6.379 -8.389 1.00 92.94 144 TYR A O 1
ATOM 1132 N N . PHE A 1 145 ? -0.030 6.770 -7.036 1.00 95.62 145 PHE A N 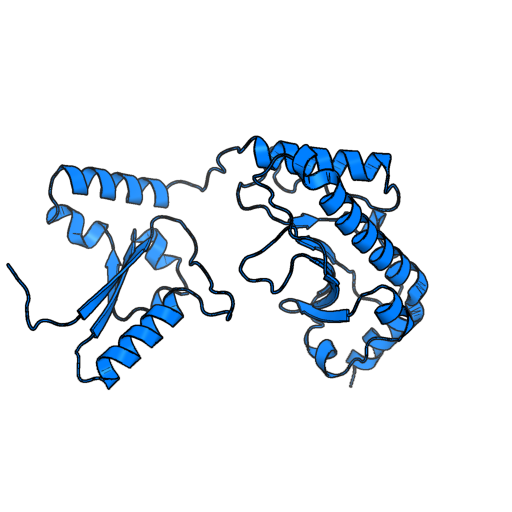1
ATOM 1133 C CA . PHE A 1 145 ? -0.772 7.565 -8.007 1.00 95.62 145 PHE A CA 1
ATOM 1134 C C . PHE A 1 145 ? -0.449 9.056 -7.846 1.00 95.62 145 PHE A C 1
ATOM 1136 O O . PHE A 1 145 ? -0.208 9.554 -6.741 1.00 95.62 145 PHE A O 1
ATOM 1143 N N . ASP A 1 146 ? -0.420 9.766 -8.967 1.00 95.25 146 ASP A N 1
ATOM 1144 C CA . ASP A 1 146 ? -0.343 11.217 -9.042 1.00 95.25 146 ASP A CA 1
ATOM 1145 C C . ASP A 1 146 ? -1.727 11.794 -8.725 1.00 95.25 146 ASP A C 1
ATOM 1147 O O . ASP A 1 146 ? -2.607 11.894 -9.581 1.00 95.25 146 ASP A O 1
ATOM 1151 N N . VAL A 1 147 ? -1.932 12.102 -7.443 1.00 95.69 147 VAL A N 1
ATOM 1152 C CA . VAL A 1 147 ? -3.223 12.532 -6.892 1.00 95.69 147 VAL A CA 1
ATOM 1153 C C . VAL A 1 147 ? -3.812 13.737 -7.634 1.00 95.69 147 VAL A C 1
ATOM 1155 O O . VAL A 1 147 ? -4.956 13.611 -8.048 1.00 95.69 147 VAL A O 1
ATOM 1158 N N . PRO A 1 148 ? -3.091 14.852 -7.877 1.00 95.25 148 PRO A N 1
ATOM 1159 C CA . PRO A 1 148 ? -3.617 15.976 -8.661 1.00 95.25 148 PRO A CA 1
ATOM 1160 C C . PRO A 1 148 ? -4.180 15.619 -10.041 1.00 95.25 148 PRO A C 1
ATOM 1162 O O . PRO A 1 148 ? -5.036 16.336 -10.544 1.00 95.25 148 PRO A O 1
ATOM 1165 N N . ARG A 1 149 ? -3.686 14.541 -10.661 1.00 96.25 149 ARG A N 1
ATOM 1166 C CA . ARG A 1 149 ? -4.145 14.069 -11.975 1.00 96.25 149 ARG A CA 1
ATOM 1167 C C . ARG A 1 149 ? -5.192 12.959 -11.896 1.00 96.25 149 ARG A C 1
ATOM 1169 O O . ARG A 1 149 ? -5.801 12.655 -12.908 1.00 96.25 149 ARG A O 1
ATOM 1176 N N . THR A 1 150 ? -5.363 12.345 -10.727 1.00 97.56 150 THR A N 1
ATOM 1177 C CA . THR A 1 150 ? -6.224 11.166 -10.531 1.00 97.56 150 THR A CA 1
ATOM 1178 C C . THR A 1 150 ? -7.495 11.510 -9.751 1.00 97.56 150 THR A C 1
ATOM 1180 O O . THR A 1 150 ? -8.572 11.009 -10.065 1.00 97.56 150 THR A O 1
ATOM 1183 N N . LEU A 1 151 ? -7.383 12.357 -8.723 1.00 98.19 151 LEU A N 1
ATOM 1184 C CA . LEU A 1 151 ? -8.448 12.665 -7.771 1.00 98.19 151 LEU A CA 1
ATOM 1185 C C . LEU A 1 151 ? -8.828 14.147 -7.814 1.00 98.19 151 LEU A C 1
ATOM 1187 O O . LEU A 1 151 ? -7.964 15.026 -7.834 1.00 98.19 151 LEU A O 1
ATOM 1191 N N . VAL A 1 152 ? -10.126 14.420 -7.710 1.00 97.38 152 VAL A N 1
ATOM 1192 C CA . VAL A 1 152 ? -10.663 15.759 -7.461 1.00 97.38 152 VAL A CA 1
ATOM 1193 C C . VAL A 1 152 ? -10.278 16.195 -6.048 1.00 97.38 152 VAL A C 1
ATOM 1195 O O . VAL A 1 152 ? -10.526 15.492 -5.065 1.00 97.38 152 VAL A O 1
ATOM 1198 N N . GLN A 1 153 ? -9.676 17.379 -5.934 1.00 96.38 153 GLN A N 1
ATOM 1199 C CA . GLN A 1 153 ? -9.471 18.025 -4.643 1.00 96.38 153 GLN A CA 1
ATOM 1200 C C . GLN A 1 153 ? -10.778 18.691 -4.211 1.00 96.38 153 GLN A C 1
ATOM 1202 O O . GLN A 1 153 ? -11.159 19.739 -4.730 1.00 96.38 153 GLN A O 1
ATOM 1207 N N . HIS A 1 154 ? -11.450 18.093 -3.232 1.00 96.12 154 HIS A N 1
ATOM 1208 C CA . HIS A 1 154 ? -12.646 18.676 -2.634 1.00 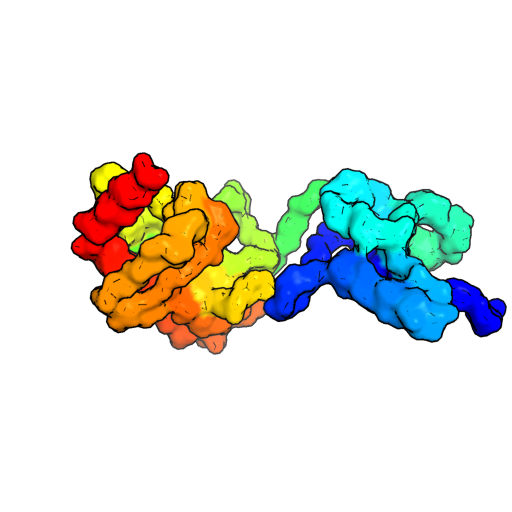96.12 154 HIS A CA 1
ATOM 1209 C C . HIS A 1 154 ? -12.267 19.808 -1.676 1.00 96.12 154 HIS A C 1
ATOM 1211 O O . HIS A 1 154 ? -11.297 19.699 -0.919 1.00 96.12 154 HIS A O 1
ATOM 1217 N N . ALA A 1 155 ? -13.024 20.907 -1.711 1.00 92.88 155 ALA A N 1
ATOM 1218 C CA . ALA A 1 155 ? -12.871 21.996 -0.747 1.00 92.88 155 ALA A CA 1
ATOM 1219 C C . ALA A 1 155 ? -13.070 21.468 0.683 1.00 92.88 155 ALA A C 1
ATOM 1221 O O . ALA A 1 155 ? -13.885 20.573 0.882 1.00 92.88 155 ALA A O 1
ATOM 1222 N N . GLU A 1 156 ? -12.331 22.009 1.656 1.00 91.44 156 GLU A N 1
ATOM 1223 C CA . GLU A 1 156 ? -12.414 21.643 3.088 1.00 91.44 156 GLU A CA 1
ATOM 1224 C C . GLU A 1 156 ? -12.063 20.181 3.425 1.00 91.44 156 GLU A C 1
ATOM 1226 O O . GLU A 1 156 ? -12.075 19.796 4.589 1.00 91.44 156 GLU A O 1
ATOM 1231 N N . VAL A 1 157 ? -11.669 19.375 2.435 1.00 93.44 157 VAL A N 1
ATOM 1232 C CA . VAL A 1 157 ? -11.194 18.004 2.642 1.00 93.44 157 VAL A CA 1
ATOM 1233 C C . VAL A 1 157 ? -9.673 17.981 2.622 1.00 93.44 157 VAL A C 1
ATOM 1235 O O . VAL A 1 157 ? -9.044 18.560 1.729 1.00 93.44 157 VAL A O 1
ATOM 1238 N N . ALA A 1 158 ? -9.052 17.304 3.594 1.00 91.94 158 ALA A N 1
ATOM 1239 C CA . ALA A 1 158 ? -7.600 17.187 3.623 1.00 91.94 158 ALA A CA 1
ATOM 1240 C C . ALA A 1 158 ? -7.071 16.545 2.332 1.00 91.94 158 ALA A C 1
ATOM 1242 O O . ALA A 1 158 ? -7.681 15.644 1.755 1.00 91.94 158 ALA A O 1
ATOM 1243 N N . ARG A 1 159 ? -5.898 17.002 1.881 1.00 94.31 159 ARG A N 1
ATOM 1244 C CA . ARG A 1 159 ? -5.288 16.494 0.650 1.00 94.31 159 ARG A CA 1
ATOM 1245 C C . ARG A 1 159 ? -5.034 14.981 0.768 1.00 94.31 159 ARG A C 1
ATOM 1247 O O . ARG A 1 159 ? -4.283 14.569 1.661 1.00 94.31 159 ARG A O 1
ATOM 1254 N N . PRO A 1 160 ? -5.603 14.155 -0.126 1.00 96.44 160 PRO A N 1
ATOM 1255 C CA . PRO A 1 160 ? -5.469 12.712 -0.027 1.00 96.44 160 PRO A CA 1
ATOM 1256 C C . PRO A 1 160 ? -4.111 12.223 -0.538 1.00 96.44 160 PRO A C 1
ATOM 1258 O O . PRO A 1 160 ? -3.386 12.903 -1.270 1.00 96.44 160 PRO A O 1
ATOM 1261 N N . ARG A 1 161 ? -3.792 10.977 -0.191 1.00 96.44 161 ARG A N 1
ATOM 1262 C CA . ARG A 1 161 ? -2.784 10.154 -0.873 1.00 96.44 161 ARG A CA 1
ATOM 1263 C C . ARG A 1 161 ? -3.469 8.942 -1.481 1.00 96.44 161 ARG A C 1
ATOM 1265 O O . ARG A 1 161 ? -4.369 8.402 -0.854 1.00 96.44 161 ARG A O 1
ATOM 1272 N N . MET A 1 162 ? -3.004 8.470 -2.633 1.00 96.88 162 MET A N 1
ATOM 1273 C CA . MET A 1 162 ? -3.527 7.253 -3.252 1.00 96.88 162 MET A CA 1
ATOM 1274 C C . MET A 1 162 ? -2.393 6.310 -3.654 1.00 96.88 162 MET A C 1
ATOM 1276 O O . MET A 1 162 ? -1.356 6.740 -4.170 1.00 96.88 162 MET A O 1
ATOM 1280 N N . SER A 1 163 ? -2.574 5.019 -3.386 1.00 95.31 163 SER A N 1
ATOM 1281 C CA . SER A 1 163 ? -1.584 3.988 -3.711 1.00 95.31 163 SER A CA 1
ATOM 1282 C C . SER A 1 163 ? -2.222 2.618 -3.894 1.00 95.31 163 SER A C 1
ATOM 1284 O O . SER A 1 163 ? -3.111 2.267 -3.118 1.00 95.31 163 SER A O 1
ATOM 1286 N N . LEU A 1 164 ? -1.688 1.828 -4.823 1.00 95.38 164 LEU A N 1
ATOM 1287 C CA . LEU A 1 164 ? -1.915 0.388 -4.921 1.00 95.38 164 LEU A CA 1
ATOM 1288 C C . LEU A 1 164 ? -0.737 -0.343 -4.265 1.00 95.38 164 LEU A C 1
ATOM 1290 O O . LEU A 1 164 ? 0.415 -0.202 -4.676 1.00 95.38 164 LEU A O 1
ATOM 1294 N N . GLN A 1 165 ? -1.028 -1.113 -3.223 1.00 91.69 165 GLN A N 1
ATOM 1295 C CA . GLN A 1 165 ? -0.088 -2.000 -2.556 1.00 91.69 165 GLN A CA 1
ATOM 1296 C C . GLN A 1 165 ? -0.164 -3.382 -3.212 1.00 91.69 165 GLN A C 1
ATOM 1298 O O . GLN A 1 165 ? -1.128 -4.106 -2.983 1.00 91.69 165 GLN A O 1
ATOM 1303 N N . CYS A 1 166 ? 0.863 -3.739 -3.987 1.00 88.50 166 CYS A N 1
ATOM 1304 C CA . CYS A 1 166 ? 0.978 -5.014 -4.706 1.00 88.50 166 CYS A CA 1
ATOM 1305 C C . CYS A 1 166 ? 0.955 -6.202 -3.736 1.00 88.50 166 CYS A C 1
ATOM 1307 O O . CYS A 1 166 ? 0.211 -7.156 -3.924 1.00 88.50 166 CYS A O 1
ATOM 1309 N N . TRP A 1 167 ? 1.732 -6.095 -2.657 1.00 76.94 167 TRP A N 1
ATOM 1310 C CA . TRP A 1 167 ? 1.699 -6.971 -1.489 1.00 76.94 167 TRP A CA 1
ATOM 1311 C C . TRP A 1 167 ? 2.577 -6.364 -0.388 1.00 76.94 167 TRP A C 1
ATOM 1313 O O . TRP A 1 167 ? 3.489 -5.593 -0.669 1.00 76.94 167 TRP A O 1
ATOM 1323 N N . ASP A 1 168 ? 2.324 -6.666 0.877 1.00 64.12 168 ASP A N 1
ATOM 1324 C CA . ASP A 1 168 ? 3.251 -6.404 1.982 1.00 64.12 168 ASP A CA 1
ATOM 1325 C C . ASP A 1 168 ? 2.984 -7.470 3.040 1.00 64.12 168 ASP A C 1
ATOM 1327 O O . ASP A 1 168 ? 1.835 -7.673 3.415 1.00 64.12 168 ASP A O 1
ATOM 1331 N N . SER A 1 169 ? 4.022 -8.141 3.539 1.00 61.88 169 SER A N 1
ATOM 1332 C CA . SER A 1 169 ? 3.890 -9.123 4.623 1.00 61.88 169 SER A CA 1
ATOM 1333 C C . SER A 1 169 ? 3.237 -8.559 5.891 1.00 61.88 169 SER A C 1
ATOM 1335 O O . SER A 1 169 ? 2.721 -9.327 6.698 1.00 61.88 169 SER A O 1
ATOM 1337 N N . SER A 1 170 ? 3.273 -7.236 6.078 1.00 55.81 170 SER A N 1
ATOM 1338 C CA . SER A 1 170 ? 2.634 -6.529 7.192 1.00 55.81 170 SER A CA 1
ATOM 1339 C C . SER A 1 170 ? 1.196 -6.073 6.900 1.00 55.81 170 SER A C 1
ATOM 1341 O O . SER A 1 170 ? 0.503 -5.600 7.804 1.00 55.81 170 SER A O 1
ATOM 1343 N N . ALA A 1 171 ? 0.719 -6.214 5.659 1.00 62.81 171 ALA A N 1
ATOM 1344 C CA . ALA A 1 171 ? -0.649 -5.903 5.272 1.00 62.81 171 ALA A CA 1
ATOM 1345 C C . ALA A 1 171 ? -1.498 -7.181 5.217 1.00 62.81 171 ALA A C 1
ATOM 1347 O O . ALA A 1 171 ? -1.085 -8.202 4.679 1.00 62.81 171 ALA A O 1
ATOM 1348 N N . ARG A 1 172 ? -2.729 -7.103 5.738 1.00 70.50 172 ARG A N 1
ATOM 1349 C CA . ARG A 1 172 ? -3.710 -8.203 5.690 1.00 70.50 172 ARG A CA 1
ATOM 1350 C C . ARG A 1 172 ? -4.000 -8.676 4.257 1.00 70.50 172 ARG A C 1
ATOM 1352 O O . ARG A 1 172 ? -4.257 -9.854 4.042 1.00 70.50 172 ARG A O 1
ATOM 1359 N N . SER A 1 173 ? -3.962 -7.753 3.305 1.00 82.19 173 SER A N 1
ATOM 1360 C CA . SER A 1 173 ? -4.287 -7.952 1.895 1.00 82.19 173 SER A CA 1
ATOM 1361 C C . SER A 1 173 ? -3.477 -6.980 1.032 1.00 82.19 173 SER A C 1
ATOM 1363 O O . SER A 1 173 ? -3.120 -5.871 1.465 1.00 82.19 173 SER A O 1
ATOM 1365 N N . ALA A 1 174 ? -3.216 -7.386 -0.211 1.00 91.31 174 ALA A N 1
ATOM 1366 C CA . ALA A 1 174 ? -2.952 -6.433 -1.280 1.00 91.31 174 ALA A CA 1
ATOM 1367 C C . ALA A 1 174 ? -4.191 -5.546 -1.452 1.00 91.31 174 ALA A C 1
ATOM 1369 O O . ALA A 1 174 ? -5.319 -5.986 -1.228 1.00 91.31 174 ALA A O 1
ATOM 1370 N N . SER A 1 175 ? -3.980 -4.261 -1.711 1.00 94.50 175 SER A N 1
ATOM 1371 C CA . SER A 1 175 ? -5.096 -3.317 -1.742 1.00 94.50 175 SER A CA 1
ATOM 1372 C C . SER A 1 175 ? -4.740 -2.014 -2.424 1.00 94.50 175 SER A C 1
ATOM 1374 O O . SER A 1 175 ? -3.615 -1.515 -2.311 1.00 94.50 175 SER A O 1
ATOM 1376 N N . VAL A 1 176 ? -5.742 -1.395 -3.036 1.00 97.00 176 VAL A N 1
ATOM 1377 C CA . VAL A 1 176 ? -5.711 0.026 -3.365 1.00 97.00 176 VAL A CA 1
ATOM 1378 C C . VAL A 1 176 ? -6.353 0.826 -2.240 1.00 97.00 176 VAL A C 1
ATOM 1380 O O . VAL A 1 176 ? -7.315 0.392 -1.607 1.00 97.00 176 VAL A O 1
ATOM 1383 N N . LYS A 1 177 ? -5.784 1.996 -1.950 1.00 96.06 177 LYS A N 1
ATOM 1384 C CA . LYS A 1 177 ? -6.263 2.859 -0.872 1.00 96.06 177 LYS A CA 1
ATOM 1385 C C . LYS A 1 177 ? -6.129 4.333 -1.193 1.00 96.06 177 LYS A C 1
ATOM 1387 O O . LYS A 1 177 ? -5.092 4.762 -1.708 1.00 96.06 177 LYS A O 1
ATOM 1392 N N . ILE A 1 178 ? -7.142 5.091 -0.786 1.00 98.19 178 ILE A N 1
ATOM 1393 C CA . ILE A 1 178 ? -7.070 6.536 -0.587 1.00 98.19 178 ILE A CA 1
ATOM 1394 C C . ILE A 1 178 ? -6.906 6.785 0.913 1.00 98.19 178 ILE A C 1
ATOM 1396 O O . ILE A 1 178 ? -7.595 6.183 1.732 1.00 98.19 178 ILE A O 1
ATOM 1400 N N . MET A 1 179 ? -5.948 7.626 1.284 1.00 96.75 179 MET A N 1
ATOM 1401 C CA . MET A 1 179 ? -5.560 7.874 2.669 1.00 96.75 179 MET A CA 1
ATOM 1402 C C . MET A 1 179 ? -5.678 9.354 3.014 1.00 96.75 179 MET A C 1
ATOM 1404 O O . MET A 1 179 ? -5.071 10.200 2.351 1.00 96.75 179 MET A O 1
ATOM 1408 N N . LEU A 1 180 ? -6.378 9.635 4.110 1.00 95.25 180 LEU A N 1
ATOM 1409 C CA . LEU A 1 180 ? -6.436 10.942 4.758 1.00 95.25 180 LEU A CA 1
ATOM 1410 C C . LEU A 1 180 ? -5.518 10.938 5.983 1.00 95.25 180 LEU A C 1
ATOM 1412 O O . LEU A 1 180 ? -5.793 10.279 6.987 1.00 95.25 180 LEU A O 1
ATOM 1416 N N . THR A 1 181 ? -4.387 11.638 5.889 1.00 92.31 181 THR A N 1
ATOM 1417 C CA . THR A 1 181 ? -3.342 11.615 6.928 1.00 92.31 181 THR A CA 1
ATOM 1418 C C . THR A 1 181 ? -3.814 12.308 8.211 1.00 92.31 181 THR A C 1
ATOM 1420 O O . THR A 1 181 ? -4.439 13.365 8.168 1.00 92.31 181 THR A O 1
ATOM 1423 N N . GLY A 1 182 ? -3.489 11.731 9.370 1.00 90.38 182 GLY A N 1
ATOM 1424 C CA . GLY A 1 182 ? -3.863 12.279 10.678 1.00 90.38 182 GLY A CA 1
ATOM 1425 C C . GLY A 1 182 ? -5.341 12.085 11.023 1.00 90.38 182 GLY A C 1
ATOM 1426 O O . GLY A 1 182 ? -5.879 12.852 11.814 1.00 90.38 182 GLY A O 1
ATOM 1427 N N . ARG A 1 183 ? -6.010 11.114 10.389 1.00 91.94 183 ARG A N 1
ATOM 1428 C CA . ARG A 1 183 ? -7.445 10.819 10.551 1.00 91.94 183 ARG A CA 1
ATOM 1429 C C . ARG A 1 183 ? -7.736 9.391 11.023 1.00 91.94 183 ARG A C 1
ATOM 1431 O O . ARG A 1 183 ? -8.880 8.965 11.007 1.00 91.94 183 ARG A O 1
ATOM 1438 N N . ALA A 1 184 ? -6.729 8.638 11.472 1.00 90.69 184 ALA A N 1
ATOM 1439 C CA . ALA A 1 184 ? -6.921 7.239 11.879 1.00 90.69 184 ALA A CA 1
ATOM 1440 C C . ALA A 1 184 ? -8.005 7.031 12.955 1.00 90.69 184 ALA A C 1
ATOM 1442 O O . ALA A 1 184 ? -8.661 5.994 12.946 1.00 90.69 184 ALA A O 1
ATOM 1443 N N . ALA A 1 185 ? -8.200 8.000 13.858 1.00 90.19 185 ALA A N 1
ATOM 1444 C CA . ALA A 1 185 ? -9.217 7.932 14.910 1.00 90.19 185 ALA A CA 1
ATOM 1445 C C . ALA A 1 185 ? -10.642 7.771 14.354 1.00 90.19 185 ALA A C 1
ATOM 1447 O O . ALA A 1 185 ? -11.434 7.024 14.915 1.00 90.19 185 ALA A O 1
ATOM 1448 N N . MET A 1 186 ? -10.922 8.379 13.198 1.00 91.06 186 MET A N 1
ATOM 1449 C CA . MET A 1 186 ? -12.251 8.406 12.583 1.00 91.06 186 MET A CA 1
ATOM 1450 C C . MET A 1 186 ? -12.752 7.032 12.142 1.00 91.06 186 MET A C 1
ATOM 1452 O O . MET A 1 186 ? -13.942 6.848 11.941 1.00 91.06 186 MET A O 1
ATOM 1456 N N . VAL A 1 187 ? -11.860 6.053 11.978 1.00 91.31 187 VAL A N 1
ATOM 1457 C CA . VAL A 1 187 ? -12.253 4.685 11.602 1.00 91.31 187 VAL A CA 1
ATOM 1458 C C . VAL A 1 187 ? -13.217 4.080 12.622 1.00 91.31 187 VAL A C 1
ATOM 1460 O O . VAL A 1 187 ? -14.056 3.272 12.246 1.00 91.31 187 VAL A O 1
ATOM 1463 N N . ASP A 1 188 ? -13.101 4.474 13.891 1.00 88.25 188 ASP A N 1
ATOM 1464 C CA . ASP A 1 188 ? -13.891 3.888 14.972 1.00 88.25 188 ASP A CA 1
ATOM 1465 C C . ASP A 1 188 ? -15.267 4.571 15.113 1.00 88.25 188 ASP A C 1
ATOM 1467 O O . ASP A 1 188 ? -16.174 3.991 15.702 1.00 88.25 188 ASP A O 1
ATOM 1471 N N . SER A 1 189 ? -15.430 5.785 14.573 1.00 88.06 189 SER A N 1
ATOM 1472 C CA . SER A 1 189 ? -16.669 6.573 14.653 1.00 88.06 189 SER A CA 1
ATOM 1473 C C . SER A 1 189 ? -17.451 6.629 13.340 1.00 88.06 189 SER A C 1
ATOM 1475 O O . SER A 1 189 ? -18.660 6.850 13.352 1.00 88.06 189 SER A O 1
ATOM 1477 N N . LEU A 1 190 ? -16.789 6.422 12.200 1.00 92.38 190 LEU A N 1
ATOM 1478 C CA . LEU A 1 190 ? -17.430 6.467 10.894 1.00 92.38 190 LEU A CA 1
ATOM 1479 C C . LEU A 1 190 ? -18.024 5.119 10.495 1.00 92.38 190 LEU A C 1
ATOM 1481 O O . LEU A 1 190 ? -17.369 4.079 10.535 1.00 92.38 190 LEU A O 1
ATOM 1485 N N . VAL A 1 191 ? -19.239 5.176 9.957 1.00 90.75 191 VAL A N 1
ATOM 1486 C CA . VAL A 1 191 ? -19.848 4.070 9.219 1.00 90.75 191 VAL A CA 1
ATOM 1487 C C . VAL A 1 191 ? -19.632 4.306 7.725 1.00 90.75 191 VAL A C 1
ATOM 1489 O O . VAL A 1 191 ? -19.900 5.395 7.213 1.00 90.75 191 VAL A O 1
ATOM 1492 N N . ALA A 1 192 ? -19.133 3.290 7.018 1.00 93.44 192 ALA A N 1
ATOM 1493 C CA . ALA A 1 192 ? -18.997 3.342 5.566 1.00 93.44 192 ALA A CA 1
ATOM 1494 C C . ALA A 1 192 ? -20.390 3.519 4.924 1.00 93.44 192 ALA A C 1
ATOM 1496 O O . ALA A 1 192 ? -21.272 2.699 5.183 1.00 93.44 192 ALA A O 1
ATOM 1497 N N . PRO A 1 193 ? -20.623 4.562 4.105 1.00 95.31 193 PRO A N 1
ATOM 1498 C CA . PRO A 1 193 ? -21.908 4.746 3.442 1.00 95.31 193 PRO A CA 1
ATOM 1499 C C . PRO A 1 193 ? -22.151 3.612 2.441 1.00 95.31 193 PRO A C 1
ATOM 1501 O O . PRO A 1 193 ? -21.204 3.077 1.865 1.00 95.31 193 PRO A O 1
ATOM 1504 N N . GLN A 1 194 ? -23.418 3.266 2.198 1.00 96.19 194 GLN A N 1
ATOM 1505 C CA . GLN A 1 194 ? -23.767 2.119 1.349 1.00 96.19 194 GLN A CA 1
ATOM 1506 C C . GLN A 1 194 ? -23.142 2.217 -0.048 1.00 96.19 194 GLN A C 1
ATOM 1508 O O . GLN A 1 194 ? -22.552 1.258 -0.526 1.00 96.19 194 GLN A O 1
ATOM 1513 N N . ASN A 1 195 ? -23.152 3.410 -0.646 1.00 96.44 195 ASN A N 1
ATOM 1514 C CA . ASN A 1 195 ? -22.559 3.628 -1.961 1.00 96.44 195 ASN A CA 1
ATOM 1515 C C . ASN A 1 195 ? -21.030 3.424 -2.004 1.00 96.44 195 ASN A C 1
ATOM 1517 O O . ASN A 1 195 ? -20.488 3.223 -3.083 1.00 96.44 195 ASN A O 1
ATOM 1521 N N . LEU A 1 196 ? -20.328 3.482 -0.863 1.00 97.56 196 LEU A N 1
ATOM 1522 C CA . LEU A 1 196 ? -18.921 3.092 -0.751 1.00 97.56 196 LEU A CA 1
ATOM 1523 C C . LEU A 1 196 ? -18.807 1.569 -0.682 1.00 97.56 196 LEU A C 1
ATOM 1525 O O . LEU A 1 196 ? -17.999 0.983 -1.400 1.00 97.56 196 LEU A O 1
ATOM 1529 N N . VAL A 1 197 ? -19.636 0.932 0.146 1.00 96.75 197 VAL A N 1
ATOM 1530 C CA . VAL A 1 197 ? -19.669 -0.529 0.308 1.00 96.75 197 VAL A CA 1
ATOM 1531 C C . VAL A 1 197 ? -19.977 -1.227 -1.018 1.00 96.75 197 VAL A C 1
ATOM 1533 O O . VAL A 1 197 ? -19.319 -2.211 -1.350 1.00 96.75 197 VAL A O 1
ATOM 1536 N N . ASP A 1 198 ? -20.886 -0.675 -1.823 1.00 95.88 198 ASP A N 1
ATOM 1537 C CA . ASP A 1 198 ? -21.261 -1.206 -3.142 1.00 95.88 198 ASP A CA 1
ATOM 1538 C C . ASP A 1 198 ? -20.085 -1.223 -4.135 1.00 95.88 198 ASP A C 1
ATOM 1540 O O . ASP A 1 198 ? -20.060 -2.024 -5.070 1.00 95.88 198 ASP A O 1
ATOM 1544 N N . THR A 1 199 ? -19.059 -0.390 -3.920 1.00 95.50 199 THR A N 1
ATOM 1545 C CA . THR A 1 199 ? -17.819 -0.445 -4.715 1.00 95.50 199 THR A CA 1
ATOM 1546 C C . THR A 1 199 ? -16.891 -1.592 -4.309 1.00 95.50 199 THR A C 1
ATOM 1548 O O . THR A 1 199 ? -15.889 -1.831 -4.986 1.00 95.50 199 THR A O 1
ATOM 1551 N N . GLY A 1 200 ? -17.210 -2.310 -3.228 1.00 95.56 200 GLY A N 1
ATOM 1552 C CA . GLY A 1 200 ? -16.328 -3.260 -2.550 1.00 95.56 200 GLY A CA 1
ATOM 1553 C C . GLY A 1 200 ? -15.348 -2.588 -1.584 1.00 95.56 200 GLY A C 1
ATOM 1554 O O . GLY A 1 200 ? -14.403 -3.233 -1.128 1.00 95.56 200 GLY A O 1
ATOM 1555 N N . ALA A 1 201 ? -15.536 -1.296 -1.294 1.00 97.25 201 ALA A N 1
ATOM 1556 C CA . ALA A 1 201 ? -14.647 -0.540 -0.431 1.00 97.25 201 ALA A CA 1
ATOM 1557 C C . ALA A 1 201 ? -15.090 -0.553 1.033 1.00 97.25 201 ALA A C 1
ATOM 1559 O O . ALA A 1 201 ? -16.271 -0.632 1.364 1.00 97.25 201 ALA A O 1
ATOM 1560 N N . TYR A 1 202 ? -14.115 -0.408 1.923 1.00 96.25 202 TYR A N 1
ATOM 1561 C CA . TYR A 1 202 ? -14.325 -0.313 3.363 1.00 96.25 202 TYR A CA 1
ATOM 1562 C C . TYR A 1 202 ? -13.359 0.685 4.006 1.00 96.25 202 TYR A C 1
ATOM 1564 O O . TYR A 1 202 ? -12.350 1.087 3.417 1.00 96.25 202 TYR A O 1
ATOM 1572 N N . LEU A 1 203 ? -13.674 1.096 5.235 1.00 95.69 203 LEU A N 1
ATOM 1573 C CA . LEU A 1 203 ? -12.824 1.980 6.028 1.00 95.69 203 LEU A CA 1
ATOM 1574 C C . LEU A 1 203 ? -11.905 1.160 6.933 1.00 95.69 203 LEU A C 1
ATOM 1576 O O . LEU A 1 203 ? -12.333 0.195 7.565 1.00 95.69 203 LEU A O 1
ATOM 1580 N N . ARG A 1 204 ? -10.632 1.550 7.027 1.00 93.12 204 ARG A N 1
ATOM 1581 C CA . ARG A 1 204 ? -9.696 0.986 8.008 1.00 93.12 204 ARG A CA 1
ATOM 1582 C C . ARG A 1 204 ? -8.588 1.951 8.393 1.00 93.12 204 ARG A C 1
ATOM 1584 O O . ARG A 1 204 ? -8.265 2.891 7.669 1.00 93.12 204 ARG A O 1
ATOM 1591 N N . ARG A 1 205 ? -7.927 1.664 9.514 1.00 92.50 205 ARG A N 1
ATOM 1592 C CA . ARG A 1 205 ? -6.704 2.367 9.922 1.00 92.50 205 ARG A CA 1
ATOM 1593 C C . ARG A 1 205 ? -5.560 2.001 8.970 1.00 92.50 205 ARG A C 1
ATOM 1595 O O . ARG A 1 205 ? -5.327 0.825 8.683 1.00 92.50 205 ARG A O 1
ATOM 1602 N N . ALA A 1 206 ? -4.833 3.010 8.496 1.00 87.69 206 ALA A N 1
ATOM 1603 C CA . ALA A 1 206 ? -3.629 2.864 7.677 1.00 87.69 206 ALA A CA 1
ATOM 1604 C C . ALA A 1 206 ? -2.505 3.728 8.271 1.00 87.69 206 ALA A C 1
ATOM 1606 O O . ALA A 1 206 ? -2.293 4.880 7.877 1.00 87.69 206 ALA A O 1
ATOM 1607 N N . GLY A 1 207 ? -1.819 3.190 9.284 1.00 87.06 207 GLY A N 1
ATOM 1608 C CA . GLY A 1 207 ? -0.929 3.977 10.139 1.00 87.06 207 GLY A CA 1
ATOM 1609 C C . GLY A 1 207 ? -1.708 5.097 10.834 1.00 87.06 207 GLY A C 1
ATOM 1610 O O . GLY A 1 207 ? -2.754 4.850 11.428 1.00 87.06 207 GLY A O 1
ATOM 1611 N N . HIS A 1 208 ? -1.243 6.339 10.701 1.00 91.19 208 HIS A N 1
ATOM 1612 C CA . HIS A 1 208 ? -1.939 7.527 11.214 1.00 91.19 208 HIS A CA 1
ATOM 1613 C C . HIS A 1 208 ? -3.065 8.044 10.299 1.00 91.19 208 HIS A C 1
ATOM 1615 O O . HIS A 1 208 ? -3.598 9.127 10.538 1.00 91.19 208 HIS A O 1
ATOM 1621 N N . SER A 1 209 ? -3.440 7.306 9.253 1.00 93.00 209 SER A N 1
ATOM 1622 C CA . SER A 1 209 ? -4.441 7.743 8.272 1.00 93.00 209 SER A CA 1
ATOM 1623 C C . SER A 1 209 ? -5.768 6.998 8.403 1.00 93.00 209 SER A C 1
ATOM 1625 O O . SER A 1 209 ? -5.782 5.813 8.751 1.00 93.00 209 SER A O 1
ATOM 1627 N N . LEU A 1 210 ? -6.864 7.674 8.043 1.00 95.12 210 LEU A N 1
ATOM 1628 C CA . LEU A 1 210 ? -8.100 7.011 7.620 1.00 95.12 210 LEU A CA 1
ATOM 1629 C C . LEU A 1 210 ? -7.864 6.469 6.208 1.00 95.12 210 LEU A C 1
ATOM 1631 O O . LEU A 1 210 ? -7.532 7.238 5.305 1.00 95.12 210 LEU A O 1
ATOM 1635 N N . GLY A 1 211 ? -7.969 5.157 6.035 1.00 95.56 211 GLY A N 1
ATOM 1636 C CA . GLY A 1 211 ? -7.867 4.488 4.746 1.00 95.56 211 GLY A CA 1
ATOM 1637 C C . GLY A 1 211 ? -9.245 4.111 4.220 1.00 95.56 211 GLY A C 1
ATOM 1638 O O . GLY A 1 211 ? -9.989 3.420 4.910 1.00 95.56 211 GLY A O 1
ATOM 1639 N N . ILE A 1 212 ? -9.538 4.515 2.989 1.00 97.50 212 ILE A N 1
ATOM 1640 C CA . ILE A 1 212 ? -10.657 4.030 2.178 1.00 97.50 212 ILE A CA 1
ATOM 1641 C C . ILE A 1 212 ? -10.065 3.000 1.224 1.00 97.50 212 ILE A C 1
ATOM 1643 O O . ILE A 1 212 ? -9.157 3.342 0.462 1.00 97.50 212 ILE A O 1
ATOM 1647 N N . VAL A 1 213 ? -10.476 1.741 1.337 1.00 96.38 213 VAL A N 1
ATOM 1648 C CA . VAL A 1 213 ? -9.686 0.606 0.843 1.00 96.38 213 VAL A CA 1
ATOM 1649 C C . VAL A 1 213 ? -10.548 -0.355 0.048 1.00 96.38 213 VAL A C 1
ATOM 1651 O O . VAL A 1 213 ? -11.622 -0.715 0.510 1.00 96.38 213 VAL A O 1
ATOM 1654 N N . ILE A 1 214 ? -10.034 -0.809 -1.094 1.00 97.25 214 ILE A N 1
ATOM 1655 C CA . ILE A 1 214 ? -10.535 -1.983 -1.816 1.00 97.25 214 ILE A CA 1
ATOM 1656 C C . ILE A 1 214 ? -9.413 -3.022 -1.825 1.00 97.25 214 ILE A C 1
ATOM 1658 O O . ILE A 1 214 ? -8.267 -2.703 -2.165 1.00 97.25 214 ILE A O 1
ATOM 1662 N N . ASP A 1 215 ? -9.729 -4.246 -1.408 1.00 95.06 215 ASP A N 1
ATOM 1663 C CA . ASP A 1 215 ? -8.799 -5.372 -1.499 1.00 95.06 215 ASP A CA 1
ATOM 1664 C C . ASP A 1 215 ? -8.606 -5.769 -2.969 1.00 95.06 215 ASP A C 1
ATOM 1666 O O . ASP A 1 215 ? -9.528 -5.681 -3.776 1.00 95.06 215 ASP A O 1
ATOM 1670 N N . THR A 1 216 ? -7.393 -6.179 -3.324 1.00 95.44 216 THR A N 1
ATOM 1671 C CA . THR A 1 216 ? -7.028 -6.564 -4.694 1.00 95.44 216 THR A CA 1
ATOM 1672 C C . THR A 1 216 ? -6.325 -7.918 -4.692 1.00 95.44 216 THR A C 1
ATOM 1674 O O . THR A 1 216 ? -5.830 -8.343 -3.638 1.00 95.44 216 THR A O 1
ATOM 1677 N N . PRO A 1 217 ? -6.189 -8.573 -5.858 1.00 91.81 217 PRO A N 1
ATOM 1678 C CA . PRO A 1 217 ? -5.278 -9.696 -6.003 1.00 91.81 217 PRO A CA 1
ATOM 1679 C C . PRO A 1 217 ? -3.863 -9.344 -5.534 1.00 91.81 217 PRO A C 1
ATOM 1681 O O . PRO A 1 217 ? -3.425 -8.185 -5.565 1.00 91.81 217 PRO A O 1
ATOM 1684 N N . ARG A 1 218 ? -3.148 -10.365 -5.063 1.00 91.19 218 ARG A N 1
ATOM 1685 C CA . ARG A 1 218 ? -1.751 -10.244 -4.652 1.00 91.19 218 ARG A CA 1
ATOM 1686 C C . ARG A 1 218 ? -0.873 -10.185 -5.895 1.00 91.19 218 ARG A C 1
ATOM 1688 O O . ARG A 1 218 ? -0.887 -11.109 -6.695 1.00 91.19 218 ARG A O 1
ATOM 1695 N N . LEU A 1 219 ? -0.057 -9.144 -5.990 1.00 89.69 219 LEU A N 1
ATOM 1696 C CA . LEU A 1 219 ? 0.865 -8.934 -7.098 1.00 89.69 219 LEU A CA 1
ATOM 1697 C C . LEU A 1 219 ? 2.308 -9.142 -6.635 1.00 89.69 219 LEU A C 1
ATOM 1699 O O . LEU A 1 219 ? 2.773 -8.496 -5.688 1.00 89.69 219 LEU A O 1
ATOM 1703 N N . GLU A 1 220 ? 3.031 -10.018 -7.326 1.00 86.50 220 GLU A N 1
ATOM 1704 C CA . GLU A 1 220 ? 4.450 -10.263 -7.082 1.00 86.50 220 GLU A CA 1
ATOM 1705 C C . GLU A 1 220 ? 5.298 -9.390 -7.996 1.00 86.50 220 GLU A C 1
ATOM 1707 O O . GLU A 1 220 ? 5.427 -9.662 -9.188 1.00 86.50 220 GLU A O 1
ATOM 1712 N N . THR A 1 221 ? 5.940 -8.372 -7.424 1.00 84.38 221 THR A N 1
ATOM 1713 C CA . THR A 1 221 ? 6.785 -7.429 -8.177 1.00 84.38 221 THR A CA 1
ATOM 1714 C C . THR A 1 221 ? 8.062 -8.056 -8.736 1.00 84.38 221 THR A C 1
ATOM 1716 O O . THR A 1 221 ? 8.779 -7.416 -9.491 1.00 84.38 221 THR A O 1
ATOM 1719 N N . GLN A 1 222 ? 8.350 -9.294 -8.339 1.00 79.88 222 GLN A N 1
ATOM 1720 C CA . GLN A 1 222 ? 9.510 -10.079 -8.753 1.00 79.88 222 GLN A CA 1
ATOM 1721 C C . GLN A 1 222 ? 9.183 -11.076 -9.873 1.00 79.88 222 GLN A C 1
ATOM 1723 O O . GLN A 1 222 ? 10.083 -11.703 -10.426 1.00 79.88 222 GLN A O 1
ATOM 1728 N N . ARG A 1 223 ? 7.897 -11.249 -10.197 1.00 78.06 223 ARG A N 1
ATOM 1729 C CA . ARG A 1 223 ? 7.440 -12.070 -11.322 1.00 78.06 223 ARG A CA 1
ATOM 1730 C C . ARG A 1 223 ? 7.214 -11.187 -12.544 1.00 78.06 223 ARG A C 1
ATOM 1732 O O . ARG A 1 223 ? 6.966 -9.989 -12.415 1.00 78.06 223 ARG A O 1
ATOM 1739 N N . ALA A 1 224 ? 7.270 -11.794 -13.727 1.00 77.56 224 ALA A N 1
ATOM 1740 C CA . ALA A 1 224 ? 7.041 -11.074 -14.969 1.00 77.56 224 ALA A CA 1
ATOM 1741 C C . ALA A 1 224 ? 5.639 -10.444 -14.990 1.00 77.56 224 ALA A C 1
ATOM 1743 O O . ALA A 1 224 ? 4.665 -11.023 -14.502 1.00 77.56 224 ALA A O 1
ATOM 1744 N N . PHE A 1 225 ? 5.540 -9.249 -15.577 1.00 83.62 225 PHE A N 1
ATOM 1745 C CA . PHE A 1 225 ? 4.268 -8.548 -15.761 1.00 83.62 225 PHE A CA 1
ATOM 1746 C C . PHE A 1 225 ? 3.262 -9.390 -16.551 1.00 83.62 225 PHE A C 1
ATOM 1748 O O . PHE A 1 225 ? 2.109 -9.503 -16.146 1.00 83.62 225 PHE A O 1
ATOM 1755 N N . VAL A 1 226 ? 3.724 -10.005 -17.647 1.00 78.31 226 VAL A N 1
ATOM 1756 C CA . VAL A 1 226 ? 2.891 -10.789 -18.572 1.00 78.31 226 VAL A CA 1
ATOM 1757 C C . VAL A 1 226 ? 2.156 -11.942 -17.878 1.00 78.31 226 VAL A C 1
ATOM 1759 O O . VAL A 1 226 ? 1.030 -12.256 -18.244 1.00 78.31 226 VAL A O 1
ATOM 1762 N N . ASP A 1 227 ? 2.740 -12.502 -16.818 1.00 79.56 227 ASP A N 1
ATOM 1763 C CA . ASP A 1 227 ? 2.160 -13.621 -16.067 1.00 79.56 227 ASP A CA 1
ATOM 1764 C C . ASP A 1 227 ? 1.052 -13.196 -15.089 1.00 79.56 227 ASP A C 1
ATOM 1766 O O . ASP A 1 227 ? 0.450 -14.049 -14.439 1.00 79.56 227 ASP A O 1
ATOM 1770 N N . GLN A 1 228 ? 0.850 -11.889 -14.898 1.00 89.31 228 GLN A N 1
ATOM 1771 C CA . GLN A 1 228 ? -0.043 -11.316 -13.883 1.00 89.31 228 GLN A CA 1
ATOM 1772 C C . GLN A 1 228 ? -0.911 -10.181 -14.456 1.00 89.31 228 GLN A C 1
ATOM 1774 O O . GLN A 1 228 ? -1.453 -9.384 -13.696 1.00 89.31 228 GLN A O 1
ATOM 1779 N N . VAL A 1 229 ? -1.029 -10.058 -15.786 1.00 88.12 229 VAL A N 1
ATOM 1780 C CA . VAL A 1 229 ? -1.727 -8.926 -16.433 1.00 88.12 229 VAL A CA 1
ATOM 1781 C C . VAL A 1 229 ? -3.180 -8.818 -15.987 1.00 88.12 229 VAL A C 1
ATOM 1783 O O . VAL A 1 229 ? -3.643 -7.708 -15.731 1.00 88.12 229 VAL A O 1
ATOM 1786 N N . ASP A 1 230 ? -3.877 -9.945 -15.860 1.00 85.50 230 ASP A N 1
ATOM 1787 C CA . ASP A 1 230 ? -5.280 -9.966 -15.441 1.00 85.50 230 ASP A CA 1
ATOM 1788 C C . ASP A 1 230 ? -5.432 -9.518 -13.980 1.00 85.50 230 ASP A C 1
ATOM 1790 O O . ASP A 1 230 ? -6.239 -8.635 -13.691 1.00 85.50 230 ASP A O 1
ATOM 1794 N N . ASP A 1 231 ? -4.571 -10.009 -13.082 1.00 92.00 231 ASP A N 1
ATOM 1795 C CA . ASP A 1 231 ? -4.537 -9.586 -11.675 1.00 92.00 231 ASP A CA 1
ATOM 1796 C C . ASP A 1 231 ? -4.207 -8.089 -11.538 1.00 92.00 231 ASP A C 1
ATOM 1798 O O . ASP A 1 231 ? -4.771 -7.373 -10.703 1.00 92.00 231 ASP A O 1
ATOM 1802 N N . VAL A 1 232 ? -3.282 -7.583 -12.365 1.00 95.31 232 VAL A N 1
ATOM 1803 C CA . VAL A 1 232 ? -2.960 -6.152 -12.417 1.00 95.31 232 VAL A CA 1
ATOM 1804 C C . VAL A 1 232 ? -4.166 -5.358 -12.915 1.00 95.31 232 VAL A C 1
ATOM 1806 O O . VAL A 1 232 ? -4.472 -4.309 -12.345 1.00 95.31 232 VAL A O 1
ATOM 1809 N N . ALA A 1 233 ? -4.840 -5.823 -13.967 1.00 93.50 233 ALA A N 1
ATOM 1810 C CA . ALA A 1 233 ? -6.015 -5.156 -14.512 1.00 93.50 233 ALA A CA 1
ATOM 1811 C C . ALA A 1 233 ? -7.134 -5.081 -13.466 1.00 93.50 233 ALA A C 1
ATOM 1813 O O . ALA A 1 233 ? -7.664 -3.995 -13.243 1.00 93.50 233 ALA A O 1
ATOM 1814 N N . GLU A 1 234 ? -7.410 -6.169 -12.744 1.00 94.69 234 GLU A N 1
ATOM 1815 C CA . GLU A 1 234 ? -8.387 -6.188 -11.648 1.00 94.69 234 GLU A CA 1
ATOM 1816 C C . GLU A 1 234 ? -8.017 -5.184 -10.539 1.00 94.69 234 GLU A C 1
ATOM 1818 O O . GLU A 1 234 ? -8.861 -4.421 -10.051 1.00 94.69 234 GLU A O 1
ATOM 1823 N N . ALA A 1 235 ? -6.734 -5.108 -10.171 1.00 97.44 235 ALA A N 1
ATOM 1824 C CA . ALA A 1 235 ? -6.256 -4.141 -9.188 1.00 97.44 235 ALA A CA 1
ATOM 1825 C C . ALA A 1 235 ? -6.410 -2.678 -9.659 1.00 97.44 235 ALA A C 1
ATOM 1827 O O . ALA A 1 235 ? -6.698 -1.788 -8.849 1.00 97.44 235 ALA A O 1
ATOM 1828 N N . LEU A 1 236 ? -6.243 -2.408 -10.957 1.00 98.19 236 LEU A N 1
ATOM 1829 C CA . LEU A 1 236 ? -6.467 -1.087 -11.556 1.00 98.19 236 LEU A CA 1
ATOM 1830 C C . LEU A 1 236 ? -7.959 -0.761 -11.709 1.00 98.19 236 LEU A C 1
ATOM 1832 O O . LEU A 1 236 ? -8.351 0.386 -11.498 1.00 98.19 236 LEU A O 1
ATOM 1836 N N . GLU A 1 237 ? -8.812 -1.747 -11.974 1.00 98.38 237 GLU A N 1
ATOM 1837 C CA . GLU A 1 237 ? -10.271 -1.588 -11.954 1.00 98.38 237 GLU A CA 1
ATOM 1838 C C . GLU A 1 237 ? -10.776 -1.248 -10.547 1.00 98.38 237 GLU A C 1
ATOM 1840 O O . GLU A 1 237 ? -11.627 -0.370 -10.381 1.00 98.38 237 GLU A O 1
ATOM 1845 N N . ALA A 1 238 ? -10.217 -1.874 -9.508 1.00 98.25 238 ALA A N 1
ATOM 1846 C CA . ALA A 1 238 ? -10.449 -1.470 -8.123 1.00 98.25 238 ALA A CA 1
ATOM 1847 C C . ALA A 1 238 ? -9.988 -0.024 -7.871 1.00 98.25 238 ALA A C 1
ATOM 1849 O O . ALA A 1 238 ? -10.715 0.763 -7.262 1.00 98.25 238 ALA A O 1
ATOM 1850 N N . ALA A 1 239 ? -8.812 0.364 -8.373 1.00 98.56 239 ALA A N 1
ATOM 1851 C CA . ALA A 1 239 ? -8.319 1.735 -8.242 1.00 98.56 239 ALA A CA 1
ATOM 1852 C C . ALA A 1 239 ? -9.254 2.752 -8.910 1.00 98.56 239 ALA A C 1
ATOM 1854 O O . ALA A 1 239 ? -9.535 3.798 -8.324 1.00 98.56 239 ALA A O 1
ATOM 1855 N N . LEU A 1 240 ? -9.778 2.423 -10.092 1.00 98.50 240 LEU A N 1
ATOM 1856 C CA . LEU A 1 240 ? -10.722 3.256 -10.829 1.00 98.50 240 LEU A CA 1
ATOM 1857 C C . LEU A 1 240 ? -12.072 3.371 -10.110 1.00 98.50 240 LEU A C 1
ATOM 1859 O O . LEU A 1 240 ? -12.601 4.472 -9.990 1.00 98.50 240 LEU A O 1
ATOM 1863 N N . ARG A 1 241 ? -12.611 2.270 -9.567 1.00 98.44 241 ARG A N 1
ATOM 1864 C CA . ARG A 1 241 ? -13.829 2.305 -8.732 1.00 98.44 241 ARG A CA 1
ATOM 1865 C C . ARG A 1 241 ? -13.665 3.241 -7.537 1.00 98.44 241 ARG A C 1
ATOM 1867 O O . ARG A 1 241 ? -14.532 4.073 -7.279 1.00 98.44 241 ARG A O 1
ATOM 1874 N N . LEU A 1 242 ? -12.531 3.140 -6.845 1.00 98.38 242 LEU A N 1
ATOM 1875 C CA . LEU A 1 242 ? -12.238 3.976 -5.685 1.00 98.38 242 LEU A CA 1
ATOM 1876 C C . LEU A 1 242 ? -12.039 5.454 -6.065 1.00 98.38 242 LEU A C 1
ATOM 1878 O O . LEU A 1 242 ? -12.486 6.343 -5.340 1.00 98.38 242 LEU A O 1
ATOM 1882 N N . GLN A 1 243 ? -11.400 5.716 -7.208 1.00 98.56 243 GLN A N 1
ATOM 1883 C CA . GLN A 1 243 ? -11.234 7.058 -7.767 1.00 98.56 243 GLN A CA 1
ATOM 1884 C C . GLN A 1 243 ? -12.581 7.703 -8.110 1.00 98.56 243 GLN A C 1
ATOM 1886 O O . GLN A 1 243 ? -12.824 8.841 -7.705 1.00 98.56 243 GLN A O 1
ATOM 1891 N N . ARG A 1 244 ? -13.472 6.974 -8.790 1.00 98.44 244 ARG A N 1
ATOM 1892 C CA . ARG A 1 244 ? -14.810 7.464 -9.153 1.00 98.44 244 ARG A CA 1
ATOM 1893 C C . ARG A 1 244 ? -15.616 7.813 -7.917 1.00 98.44 244 A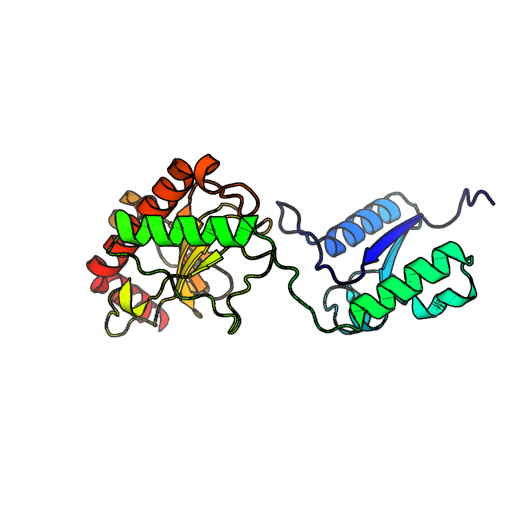RG A C 1
ATOM 1895 O O . ARG A 1 244 ? -16.091 8.941 -7.796 1.00 98.44 244 ARG A O 1
ATOM 1902 N N . TRP A 1 245 ? -15.657 6.896 -6.947 1.00 98.56 245 TRP A N 1
ATOM 1903 C CA . TRP A 1 245 ? -16.335 7.153 -5.683 1.00 98.56 245 TRP A CA 1
ATOM 1904 C C . TRP A 1 245 ? -15.785 8.411 -5.003 1.00 98.56 245 TRP A C 1
ATOM 1906 O O . TRP A 1 245 ? -16.560 9.285 -4.624 1.00 98.56 245 TRP A O 1
ATOM 1916 N N . TRP A 1 246 ? -14.462 8.565 -4.903 1.00 98.38 246 TRP A N 1
ATOM 1917 C CA . TRP A 1 246 ? -13.873 9.765 -4.307 1.00 98.38 246 TRP A CA 1
ATOM 1918 C C . TRP A 1 246 ? -14.308 11.041 -5.032 1.00 98.38 246 TRP A C 1
ATOM 1920 O O . TRP A 1 246 ? -14.720 12.008 -4.389 1.00 98.38 246 TRP A O 1
ATOM 1930 N N . ASN A 1 247 ? -14.228 11.052 -6.362 1.00 98.31 247 ASN A N 1
ATOM 1931 C CA . ASN A 1 247 ? -14.523 12.230 -7.174 1.00 98.31 247 ASN A CA 1
ATOM 1932 C C . ASN A 1 247 ? -15.994 12.655 -7.086 1.00 98.31 247 ASN A C 1
ATOM 1934 O O . ASN A 1 247 ? -16.283 13.849 -7.109 1.00 98.31 247 ASN A O 1
ATOM 1938 N N . GLU A 1 248 ? -16.909 11.702 -6.927 1.00 97.88 248 GLU A N 1
ATOM 1939 C CA . GLU A 1 248 ? -18.355 11.949 -6.896 1.00 97.88 248 GLU A CA 1
ATOM 1940 C C . GLU A 1 248 ? -18.889 12.279 -5.490 1.00 97.88 248 GLU A C 1
ATOM 1942 O O . GLU A 1 248 ? -19.963 12.864 -5.355 1.00 97.88 248 GLU A O 1
ATOM 1947 N N . ASN A 1 249 ? -18.149 11.956 -4.421 1.00 97.25 249 ASN A N 1
ATOM 1948 C CA . ASN A 1 249 ? -18.667 11.980 -3.044 1.00 97.25 249 ASN A CA 1
ATOM 1949 C C . ASN A 1 249 ? -18.107 13.113 -2.163 1.00 97.25 249 ASN A C 1
ATOM 1951 O O . ASN A 1 249 ? -17.985 12.971 -0.944 1.00 97.25 249 ASN A O 1
ATOM 1955 N N . GLY A 1 250 ? -17.826 14.283 -2.746 1.00 95.50 250 GLY A N 1
ATOM 1956 C CA . GLY A 1 250 ? -17.262 15.436 -2.028 1.00 95.50 250 GLY A CA 1
ATOM 1957 C C . GLY A 1 250 ? -18.045 15.868 -0.780 1.00 95.50 250 GLY A C 1
ATOM 1958 O O . GLY A 1 250 ? -17.450 16.153 0.258 1.00 95.50 250 GLY A O 1
ATOM 1959 N N . ASN A 1 251 ? -19.380 15.854 -0.831 1.00 94.94 251 ASN A N 1
ATOM 1960 C CA . ASN A 1 251 ? -20.222 16.218 0.318 1.00 94.94 251 ASN A CA 1
ATOM 1961 C C . ASN A 1 251 ? -20.081 15.235 1.489 1.00 94.94 251 ASN A C 1
ATOM 1963 O O . ASN A 1 251 ? -20.078 15.654 2.644 1.00 94.94 251 ASN A O 1
ATOM 1967 N N . GLN A 1 252 ? -19.945 13.938 1.201 1.00 94.81 252 GLN A N 1
ATOM 1968 C CA . GLN A 1 252 ? -19.729 12.919 2.227 1.00 94.81 252 GLN A CA 1
ATOM 1969 C C . GLN A 1 252 ? -18.370 13.110 2.909 1.00 94.81 252 GLN A C 1
ATOM 1971 O O . GLN A 1 252 ? -18.277 13.041 4.132 1.00 94.81 252 GLN A O 1
ATOM 1976 N N . LEU A 1 253 ? -17.333 13.406 2.121 1.00 95.25 253 LEU A N 1
ATOM 1977 C CA . LEU A 1 253 ? -15.979 13.653 2.619 1.00 95.25 253 LEU A CA 1
ATOM 1978 C C . LEU A 1 253 ? -15.903 14.911 3.496 1.00 95.25 253 LEU A C 1
ATOM 1980 O O . LEU A 1 253 ? -15.234 14.900 4.526 1.00 95.25 253 LEU A O 1
ATOM 1984 N N . LYS A 1 254 ? -16.621 15.978 3.124 1.00 94.25 254 LYS A N 1
ATOM 1985 C CA . LYS A 1 254 ? -16.728 17.195 3.943 1.00 94.25 254 LYS A CA 1
ATOM 1986 C C . LYS A 1 254 ? -17.394 16.935 5.291 1.00 94.25 254 LYS A C 1
ATOM 1988 O O . LYS A 1 254 ? -16.914 17.437 6.298 1.00 94.25 254 LYS A O 1
ATOM 1993 N N . ARG A 1 255 ? -18.468 16.134 5.321 1.00 91.94 255 ARG A N 1
ATOM 1994 C CA . ARG A 1 255 ? -19.137 15.750 6.579 1.00 91.94 255 ARG A CA 1
ATOM 1995 C C . ARG A 1 255 ? -18.173 15.044 7.521 1.00 91.94 255 ARG A C 1
ATOM 1997 O O . ARG A 1 255 ? -18.044 15.452 8.663 1.00 91.94 255 ARG A O 1
ATOM 2004 N N . TRP A 1 256 ? -17.415 14.078 7.002 1.00 91.94 256 TRP A N 1
ATOM 2005 C CA . TRP A 1 256 ? -16.380 13.410 7.787 1.00 91.94 256 TRP A CA 1
ATOM 2006 C C . TRP A 1 256 ? -15.377 14.407 8.386 1.00 91.94 256 TRP A C 1
ATOM 2008 O O . TRP A 1 256 ? -15.043 14.306 9.559 1.00 91.94 256 TRP A O 1
ATOM 2018 N N . GLU A 1 257 ? -14.898 15.387 7.620 1.00 88.38 257 GLU A N 1
ATOM 2019 C CA . GLU A 1 257 ? -13.953 16.388 8.143 1.00 88.38 257 GLU A CA 1
ATOM 2020 C C . GLU A 1 257 ? -14.580 17.351 9.164 1.00 88.38 257 GLU A C 1
ATOM 2022 O O . GLU A 1 257 ? -13.874 17.792 10.070 1.00 88.38 257 GLU A O 1
ATOM 2027 N N . ALA A 1 258 ? -15.880 17.643 9.069 1.00 85.62 258 ALA A N 1
ATOM 2028 C CA . ALA A 1 258 ? -16.598 18.454 10.054 1.00 85.62 258 ALA A CA 1
ATOM 2029 C C . ALA A 1 258 ? -16.740 17.727 11.406 1.00 85.62 258 ALA A C 1
ATOM 2031 O O . ALA A 1 258 ? -16.460 18.323 12.450 1.00 85.62 258 ALA A O 1
ATOM 2032 N N . ASP A 1 259 ? -17.039 16.423 11.373 1.00 75.69 259 ASP A N 1
ATOM 2033 C CA . ASP A 1 259 ? -17.197 15.542 12.547 1.00 75.69 259 ASP A CA 1
ATOM 2034 C C . ASP A 1 259 ? -15.881 15.320 13.327 1.00 75.69 259 ASP A C 1
ATOM 2036 O O . ASP A 1 259 ? -15.842 14.647 14.351 1.00 75.69 259 ASP A O 1
ATOM 2040 N N . LYS A 1 260 ? -14.767 15.882 12.846 1.00 67.00 260 LYS A N 1
ATOM 2041 C CA . LYS A 1 260 ? -13.447 15.850 13.490 1.00 67.00 260 LYS A CA 1
ATOM 2042 C C . LYS A 1 260 ? -13.306 16.872 14.634 1.00 67.00 260 LYS A C 1
ATOM 2044 O O . LYS A 1 260 ? -12.267 16.893 15.296 1.00 67.00 260 LYS A O 1
ATOM 2049 N N . THR A 1 261 ? -14.270 17.781 14.786 1.00 50.97 261 THR A N 1
ATOM 2050 C CA . THR A 1 261 ? -14.168 18.964 15.666 1.00 50.97 261 THR A CA 1
ATOM 2051 C C . THR A 1 261 ? -14.905 18.802 17.002 1.00 50.97 261 THR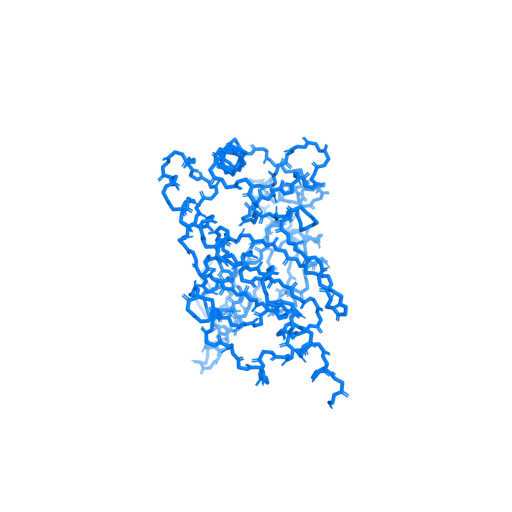 A C 1
ATOM 2053 O O . THR A 1 261 ? -14.895 19.732 17.805 1.00 50.97 261 THR A O 1
ATOM 2056 N N . GLU A 1 262 ? -15.490 17.632 17.264 1.00 40.34 262 GLU A N 1
ATOM 2057 C CA . GLU A 1 262 ? -16.052 17.232 18.567 1.00 40.34 262 GLU A CA 1
ATOM 2058 C C . GLU A 1 262 ? -15.182 16.156 19.231 1.00 40.34 262 GLU A C 1
ATOM 2060 O O . GLU A 1 262 ? -15.023 16.222 20.472 1.00 40.34 262 GLU A O 1
#

Sequence (262 aa):
MDFRGGPLLLIENKIDAAYSITRDGHGQPQRYQRSVAAYRGSGREAYSVLLAPARYLASSRSGKMFDVRIAYEDFLEHVGSDDRVLLESAIRQAEAPYEPMPNAGAIDFFAGIRQLIVDRFPDLAMKHNPNADGVRPDASRTVYFDVPRTLVQHAEVARPRMSLQCWDSSARSASVKIMLTGRAAMVDSLVAPQNLVDTGAYLRRAGHSLGIVIDTPRLETQRAFVDQVDDVAEALEAALRLQRWWNENGNQLKRWEADKTE